Protein AF-A0A0A9XUK3-F1 (afdb_monomer)

Foldseek 3Di:
DFFFLVCCCVPPVPLNVVLLVLCLVVVVVQLLQVLCPPPPDPDHPVVLVVVVVVDVDGSSVSVSVVCVVVRHTLVNVLVSCVVSVSVVSNCSSADHQAAAEEEAEFEFQAPADPDGDQARQVLSVLLVVLLVVLVYDYDYHYQAWLVRVVVVLVLLLVLCLVRLAHAYEYEYAGAWEAEDHWIKHAHSDAHDLPDLVCLVVNLSRIDIPLLSVLSNQVSQHLHYEYEYQYFHAYRPHPDDDPDDSDDPDDGNLNHKYKYKYFADHNAGFDADPPDNHGLLSVQLSVQLNDFDFPVVSSVVSQVVSCPDPCVVRGRMDMDIDHDHTDTSNRHRPDDSVVVVVVVPDD

Nearest PDB structures (foldseek):
  4i1p-assembly2_C  TM=8.742E-01  e=1.952E-19  Homo sapiens
  3v4o-assembly1_A-2  TM=9.039E-01  e=1.381E-18  Homo sapiens
  3uoa-assembly1_C  TM=8.797E-01  e=1.227E-18  Homo sapiens
  6yn9-assembly1_A  TM=8.345E-01  e=8.849E-16  Homo sapiens
  6yn8-assembly1_A  TM=8.286E-01  e=4.939E-15  Homo sapiens

Mean predicted aligned error: 10.8 Å

Structure (mmCIF, N/CA/C/O backbone):
data_AF-A0A0A9XUK3-F1
#
_entry.id   AF-A0A0A9XUK3-F1
#
loop_
_atom_site.group_PDB
_atom_site.id
_atom_site.type_symbol
_atom_site.label_atom_id
_atom_site.label_alt_id
_atom_site.label_comp_id
_atom_site.label_asym_id
_atom_site.label_entity_id
_atom_site.label_seq_id
_atom_site.pdbx_PDB_ins_code
_atom_site.Cartn_x
_atom_site.Cartn_y
_atom_site.Cartn_z
_atom_site.occupancy
_atom_site.B_iso_or_equiv
_atom_site.auth_seq_id
_atom_site.auth_comp_id
_atom_site.auth_asym_id
_atom_site.auth_atom_id
_atom_site.pdbx_PDB_model_num
ATOM 1 N N . MET A 1 1 ? -4.776 -2.858 17.063 1.00 54.22 1 MET A N 1
ATOM 2 C CA . MET A 1 1 ? -5.426 -3.597 18.163 1.00 54.22 1 MET A CA 1
ATOM 3 C C . MET A 1 1 ? -4.486 -3.743 19.345 1.00 54.22 1 MET A C 1
ATOM 5 O O . MET A 1 1 ? -3.439 -4.364 19.208 1.00 54.22 1 MET A O 1
ATOM 9 N N . HIS A 1 2 ? -4.861 -3.138 20.469 1.00 58.81 2 HIS A N 1
ATOM 10 C CA . HIS A 1 2 ? -4.256 -3.384 21.778 1.00 58.81 2 HIS A CA 1
ATOM 11 C C . HIS A 1 2 ? -4.544 -4.833 22.201 1.00 58.81 2 HIS A C 1
ATOM 13 O O . HIS A 1 2 ? -5.676 -5.292 22.033 1.00 58.81 2 HIS A O 1
ATOM 19 N N . GLU A 1 3 ? -3.543 -5.564 22.697 1.00 70.75 3 GLU A N 1
ATOM 20 C CA . GLU A 1 3 ? -3.732 -6.956 23.130 1.00 70.75 3 GLU A CA 1
ATOM 21 C C . GLU A 1 3 ? -4.517 -7.001 24.448 1.00 70.75 3 GLU A C 1
ATOM 23 O O . GLU A 1 3 ? -5.509 -7.729 24.554 1.00 70.75 3 GLU A O 1
ATOM 28 N N . THR A 1 4 ? -4.164 -6.147 25.413 1.00 88.25 4 THR A N 1
ATOM 29 C CA . THR A 1 4 ? -4.826 -6.066 26.724 1.00 88.25 4 THR A CA 1
ATOM 30 C C . THR A 1 4 ? -5.646 -4.787 26.908 1.00 88.25 4 THR A C 1
ATOM 32 O O . THR A 1 4 ? -5.436 -3.783 26.224 1.00 88.25 4 THR A O 1
ATOM 35 N N . LEU A 1 5 ? -6.595 -4.794 27.854 1.00 90.62 5 LEU A N 1
ATOM 36 C CA . LEU A 1 5 ? -7.292 -3.563 28.260 1.00 90.62 5 LEU A CA 1
ATOM 37 C C . LEU A 1 5 ? -6.351 -2.550 28.926 1.00 90.62 5 LEU A C 1
ATOM 39 O O . LEU A 1 5 ? -6.626 -1.353 28.889 1.00 90.62 5 LEU A O 1
ATOM 43 N N . LYS A 1 6 ? -5.235 -3.017 29.500 1.00 91.81 6 LYS A N 1
ATOM 44 C CA . LYS A 1 6 ? -4.195 -2.152 30.058 1.00 91.81 6 LYS A CA 1
ATOM 45 C C . LYS A 1 6 ? -3.478 -1.376 28.954 1.00 91.81 6 LYS A C 1
ATOM 47 O O . LYS A 1 6 ? -3.367 -0.158 29.044 1.00 91.81 6 LYS A O 1
ATOM 52 N N . ASP A 1 7 ? -3.097 -2.059 27.875 1.00 85.81 7 ASP A N 1
ATOM 53 C CA . ASP A 1 7 ? -2.478 -1.413 26.713 1.00 85.81 7 ASP A CA 1
ATOM 54 C C . ASP A 1 7 ? -3.419 -0.386 26.079 1.00 85.81 7 ASP A C 1
ATOM 56 O O . ASP A 1 7 ? -2.965 0.642 25.585 1.00 85.81 7 ASP A O 1
ATOM 60 N N . LEU A 1 8 ? -4.729 -0.660 26.074 1.00 87.00 8 LEU A N 1
ATOM 61 C CA . LEU A 1 8 ? -5.743 0.279 25.595 1.00 87.00 8 LEU A CA 1
ATOM 62 C C . LEU A 1 8 ? -5.851 1.506 26.511 1.00 87.00 8 LEU A C 1
ATOM 64 O O . LEU A 1 8 ? -5.882 2.629 26.015 1.00 87.00 8 LEU A O 1
ATOM 68 N N . GLN A 1 9 ? -5.880 1.299 27.832 1.00 94.06 9 GLN A N 1
ATOM 69 C CA . GLN A 1 9 ? -5.926 2.378 28.822 1.00 94.06 9 GLN A CA 1
ATOM 70 C C . GLN A 1 9 ? -4.715 3.312 28.706 1.00 94.06 9 GLN A C 1
ATOM 72 O O . GLN A 1 9 ? -4.871 4.524 28.820 1.00 94.06 9 GLN A O 1
ATOM 77 N N . GLU A 1 10 ? -3.521 2.757 28.495 1.00 88.38 10 GLU A N 1
ATOM 78 C CA . GLU A 1 10 ? -2.272 3.519 28.422 1.00 88.38 10 GLU A CA 1
ATOM 79 C C . GLU A 1 10 ? -2.011 4.090 27.015 1.00 88.38 10 GLU A C 1
ATOM 81 O O . GLU A 1 10 ? -1.463 5.185 26.886 1.00 88.38 10 GLU A O 1
ATOM 86 N N . GLY A 1 11 ? -2.413 3.375 25.957 1.00 75.00 11 GLY A N 1
ATOM 87 C CA . GLY A 1 11 ? -2.074 3.693 24.567 1.00 75.00 11 GLY A CA 1
ATOM 88 C C . GLY A 1 11 ? -3.138 4.453 23.765 1.00 75.00 11 GLY A C 1
ATOM 89 O O . GLY A 1 11 ? -2.776 5.177 22.840 1.00 75.00 11 GLY A O 1
ATOM 90 N N . ASP A 1 12 ? -4.425 4.341 24.110 1.00 80.31 12 ASP A N 1
ATOM 91 C CA . ASP A 1 12 ? -5.519 5.109 23.494 1.00 80.31 12 ASP A CA 1
ATOM 92 C C . ASP A 1 12 ? -6.537 5.544 24.562 1.00 80.31 12 ASP A C 1
ATOM 94 O O . ASP A 1 12 ? -7.683 5.087 24.631 1.00 80.31 12 ASP A O 1
ATOM 98 N N . VAL A 1 13 ? -6.087 6.461 25.426 1.00 86.50 13 VAL A N 1
ATOM 99 C CA . VAL A 1 13 ? -6.853 6.994 26.568 1.00 86.50 13 VAL A CA 1
ATOM 100 C C . VAL A 1 13 ? -8.225 7.518 26.138 1.00 86.50 13 VAL A C 1
ATOM 102 O O . VAL A 1 13 ? -9.207 7.354 26.858 1.00 86.50 13 VAL A O 1
ATOM 105 N N . ARG A 1 14 ? -8.316 8.142 24.957 1.00 84.12 14 ARG A N 1
ATOM 106 C CA . ARG A 1 14 ? -9.580 8.675 24.441 1.00 84.12 14 ARG A CA 1
ATOM 107 C C . ARG A 1 14 ? -10.571 7.545 24.177 1.00 84.12 14 ARG A C 1
ATOM 109 O O . ARG A 1 14 ? -11.683 7.601 24.692 1.00 84.12 14 ARG A O 1
ATOM 116 N N . LYS A 1 15 ? -10.162 6.523 23.423 1.00 85.56 15 LYS A N 1
ATOM 117 C CA . LYS A 1 15 ? -10.992 5.348 23.127 1.00 85.56 15 LYS A CA 1
ATOM 118 C C . LYS A 1 15 ? -11.395 4.618 24.407 1.00 85.56 15 LYS A C 1
ATOM 120 O O . LYS A 1 15 ? -12.553 4.243 24.564 1.00 85.56 15 LYS A O 1
ATOM 125 N N . TYR A 1 16 ? -10.473 4.491 25.363 1.00 93.75 16 TYR A N 1
ATOM 126 C CA . TYR A 1 16 ? -10.759 3.932 26.686 1.00 93.75 16 TYR A CA 1
ATOM 127 C C . TYR A 1 16 ? -11.858 4.713 27.434 1.00 93.75 16 TYR A C 1
ATOM 129 O O . TYR A 1 16 ? -12.781 4.108 27.979 1.00 93.75 16 TYR A O 1
ATOM 137 N N . LEU A 1 17 ? -11.808 6.050 27.420 1.00 94.56 17 LEU A N 1
ATOM 138 C CA . LEU A 1 17 ? -12.841 6.902 28.024 1.00 94.56 17 LEU A CA 1
ATOM 139 C C . LEU A 1 17 ? -14.184 6.828 27.280 1.00 94.56 17 LEU A C 1
ATOM 141 O O . LEU A 1 17 ? -15.226 6.799 27.931 1.00 94.56 17 LEU A O 1
ATOM 145 N N . GLU A 1 18 ? -14.176 6.744 25.947 1.00 93.69 18 GLU A N 1
ATOM 146 C CA . GLU A 1 18 ? -15.390 6.550 25.138 1.00 93.69 18 GLU A CA 1
ATOM 147 C C . GLU A 1 18 ? -16.073 5.209 25.473 1.00 93.69 18 GLU A C 1
ATOM 149 O O . GLU A 1 18 ? -17.296 5.149 25.597 1.00 93.69 18 GLU A O 1
ATOM 154 N N . ILE A 1 19 ? -15.299 4.142 25.710 1.00 95.31 19 ILE A N 1
ATOM 155 C CA . ILE A 1 19 ? -15.829 2.842 26.160 1.00 95.31 19 ILE A CA 1
ATOM 156 C C . ILE A 1 19 ? -16.449 2.951 27.556 1.00 95.31 19 ILE A C 1
ATOM 158 O O . ILE A 1 19 ? -17.534 2.412 27.773 1.00 95.31 19 ILE A O 1
ATOM 162 N N . ILE A 1 20 ? -15.795 3.649 28.495 1.00 97.38 20 ILE A N 1
ATOM 163 C CA . ILE A 1 20 ? -16.351 3.899 29.837 1.00 97.38 20 ILE A CA 1
ATOM 164 C C . ILE A 1 20 ? -17.695 4.614 29.719 1.00 97.38 20 ILE A C 1
ATOM 166 O O . ILE A 1 20 ? -18.685 4.137 30.266 1.00 97.38 20 ILE A O 1
ATOM 170 N N . GLN A 1 21 ? -17.742 5.708 28.958 1.00 96.62 21 GLN A N 1
ATOM 171 C CA . GLN A 1 21 ? -18.965 6.476 28.756 1.00 96.62 21 GLN A CA 1
ATOM 172 C C . GLN A 1 21 ? -20.075 5.608 28.149 1.00 96.62 21 GLN A C 1
ATOM 174 O O . GLN A 1 21 ? -21.183 5.572 28.679 1.00 96.62 21 GLN A O 1
ATOM 179 N N . SER A 1 22 ? -19.762 4.850 27.096 1.00 96.25 22 SER A N 1
ATOM 180 C CA . SER A 1 22 ? -20.713 3.953 26.433 1.00 96.25 22 SER A CA 1
ATOM 181 C C . SER A 1 22 ? -21.265 2.868 27.363 1.00 96.25 22 SER A C 1
ATOM 183 O O . SER A 1 22 ? -22.415 2.468 27.200 1.00 96.25 22 SER A O 1
ATOM 185 N N . LEU A 1 23 ? -20.476 2.386 28.328 1.00 97.38 23 LEU A N 1
ATOM 186 C CA . LEU A 1 23 ? -20.898 1.385 29.314 1.00 97.38 23 LEU A CA 1
ATOM 187 C C . LEU A 1 23 ? -21.688 1.977 30.489 1.00 97.38 23 LEU A C 1
ATOM 189 O O . LEU A 1 23 ? -22.540 1.288 31.054 1.00 97.38 23 LEU A O 1
ATOM 193 N N . ASP A 1 24 ? -21.400 3.217 30.883 1.00 97.06 24 ASP A N 1
ATOM 194 C CA . ASP A 1 24 ? -22.174 3.932 31.903 1.00 97.06 24 ASP A CA 1
ATOM 195 C C . ASP A 1 24 ? -23.545 4.375 31.366 1.00 97.06 24 ASP A C 1
ATOM 197 O O . ASP A 1 24 ? -24.525 4.415 32.112 1.00 97.06 24 ASP A O 1
ATOM 201 N N . GLU A 1 25 ? -23.647 4.657 30.065 1.00 95.38 25 GLU A N 1
ATOM 202 C CA . GLU A 1 25 ? -24.920 4.943 29.407 1.00 95.38 25 GLU A CA 1
ATOM 203 C C . GLU A 1 25 ? -25.919 3.794 29.594 1.00 95.38 25 GLU A C 1
ATOM 205 O O . GLU A 1 25 ? -25.658 2.640 29.249 1.00 95.38 25 GLU A O 1
ATOM 210 N N . ASN A 1 26 ? -27.095 4.132 30.133 1.00 92.44 26 ASN A N 1
ATOM 211 C CA . ASN A 1 26 ? -28.177 3.191 30.436 1.00 92.44 26 ASN A CA 1
ATOM 212 C C . ASN A 1 26 ? -27.738 1.989 31.295 1.00 92.44 26 ASN A C 1
ATOM 214 O O . ASN A 1 26 ? -28.307 0.906 31.164 1.00 92.44 26 ASN A O 1
ATOM 218 N N . ASP A 1 27 ? -26.722 2.164 32.150 1.00 94.94 27 ASP A N 1
ATOM 219 C CA . ASP A 1 27 ? -26.197 1.123 33.039 1.00 94.94 27 ASP A CA 1
ATOM 220 C C . ASP A 1 27 ? -25.797 -0.185 32.315 1.00 94.94 27 ASP A C 1
ATOM 222 O O . ASP A 1 27 ? -25.863 -1.275 32.891 1.00 94.94 27 ASP A O 1
ATOM 226 N N . ARG A 1 28 ? -25.339 -0.111 31.054 1.00 96.38 28 ARG A N 1
ATOM 227 C CA . ARG A 1 28 ? -24.902 -1.289 30.270 1.00 96.38 28 ARG A CA 1
ATOM 228 C C . ARG A 1 28 ? -23.807 -2.100 30.971 1.00 96.38 28 ARG A C 1
ATOM 230 O O . ARG A 1 28 ? -23.719 -3.312 30.775 1.00 96.38 28 ARG A O 1
ATOM 237 N N . TRP A 1 29 ? -23.006 -1.481 31.838 1.00 96.38 29 TRP A N 1
ATOM 238 C CA . TRP A 1 29 ? -22.048 -2.171 32.708 1.00 96.38 29 TRP A CA 1
ATOM 239 C C . TRP A 1 29 ? -22.701 -3.257 33.594 1.00 96.38 29 TRP A C 1
ATOM 241 O O . TRP A 1 29 ? -22.067 -4.276 33.866 1.00 96.38 29 TRP A O 1
ATOM 251 N N . ILE A 1 30 ? -23.970 -3.103 34.005 1.00 96.44 30 ILE A N 1
ATOM 252 C CA . ILE A 1 30 ? -24.730 -4.135 34.737 1.00 96.44 30 ILE A CA 1
ATOM 253 C C . ILE A 1 30 ? -24.998 -5.338 33.828 1.00 96.44 30 ILE A C 1
ATOM 255 O O . ILE A 1 30 ? -24.841 -6.482 34.260 1.00 96.44 30 ILE A O 1
ATOM 259 N N . THR A 1 31 ? -25.349 -5.091 32.564 1.00 95.62 31 THR A N 1
ATOM 260 C CA . THR A 1 31 ? -25.520 -6.135 31.542 1.00 95.62 31 THR A CA 1
ATOM 261 C C . THR A 1 31 ? -24.212 -6.887 31.309 1.00 95.62 31 THR A C 1
ATOM 263 O O . THR A 1 31 ? -24.210 -8.109 31.245 1.00 95.62 31 THR A O 1
ATOM 266 N N . VAL A 1 32 ? -23.070 -6.194 31.285 1.00 95.56 32 VAL A N 1
ATOM 267 C CA . VAL A 1 32 ? -21.755 -6.855 31.205 1.00 95.56 32 VAL A CA 1
ATOM 268 C C . VAL A 1 32 ? -21.505 -7.775 32.405 1.00 95.56 32 VAL A C 1
ATOM 270 O O . VAL A 1 32 ? -20.988 -8.878 32.242 1.00 95.56 32 VAL A O 1
ATOM 273 N N . ILE A 1 33 ? -21.903 -7.367 33.614 1.00 94.38 33 ILE A N 1
ATOM 274 C CA . ILE A 1 33 ? -21.781 -8.207 34.816 1.00 94.38 33 ILE A CA 1
ATOM 275 C C . ILE A 1 33 ? -22.705 -9.428 34.757 1.00 94.38 33 ILE A C 1
ATOM 277 O O . ILE A 1 33 ? -22.325 -10.488 35.259 1.00 94.38 33 ILE A O 1
ATOM 281 N N . SER A 1 34 ? -23.895 -9.315 34.154 1.00 91.62 34 SER A N 1
ATOM 282 C CA . SER A 1 34 ? -24.850 -10.430 34.093 1.00 91.62 34 SER A CA 1
ATOM 283 C C . SER A 1 34 ? -24.287 -11.639 33.338 1.00 91.62 34 SER A C 1
ATOM 285 O O . SER A 1 34 ? -24.566 -12.774 33.721 1.00 91.62 34 SER A O 1
ATOM 287 N N . TRP A 1 35 ? -23.394 -11.412 32.368 1.00 92.50 35 TRP A N 1
ATOM 288 C CA . TRP A 1 35 ? -22.674 -12.470 31.654 1.00 92.50 35 TRP A CA 1
ATOM 289 C C . TRP A 1 35 ? -21.886 -13.402 32.590 1.00 92.50 35 TRP A C 1
ATOM 291 O O . TRP A 1 35 ? -21.790 -14.603 32.347 1.00 92.50 35 TRP A O 1
ATOM 301 N N . PHE A 1 36 ? -21.379 -12.882 33.712 1.00 88.69 36 PHE A N 1
ATOM 302 C CA . PHE A 1 36 ? -20.592 -13.663 34.667 1.00 88.69 36 PHE A CA 1
ATOM 303 C C . PHE A 1 36 ? -21.433 -14.474 35.658 1.00 88.69 36 PHE A C 1
ATOM 305 O O . PHE A 1 36 ? -20.864 -15.302 36.368 1.00 88.69 36 PHE A O 1
ATOM 312 N N . GLN A 1 37 ? -22.760 -14.298 35.705 1.00 83.00 37 GLN A N 1
ATOM 313 C CA . GLN A 1 37 ? -23.630 -14.971 36.685 1.00 83.00 37 GLN A CA 1
ATOM 314 C C . GLN A 1 37 ? -23.569 -16.503 36.603 1.00 83.00 37 GLN A C 1
ATOM 316 O O . GLN A 1 37 ? -23.762 -17.175 37.612 1.00 83.00 37 GLN A O 1
ATOM 321 N N . ASN A 1 38 ? -23.249 -17.042 35.424 1.00 80.06 38 ASN A N 1
ATOM 322 C CA . ASN A 1 38 ? -23.111 -18.480 35.180 1.00 80.06 38 ASN A CA 1
ATOM 323 C C . ASN A 1 38 ? -21.645 -18.936 35.071 1.00 80.06 38 ASN A C 1
ATOM 325 O O . ASN A 1 38 ? -21.365 -20.033 34.592 1.00 80.06 38 ASN A O 1
ATOM 329 N N . THR A 1 39 ? -20.696 -18.095 35.488 1.00 81.12 39 THR A N 1
ATOM 330 C CA . THR A 1 39 ? -19.257 -18.386 35.447 1.00 81.12 39 THR A CA 1
ATOM 331 C C . THR A 1 39 ? -18.699 -18.565 36.859 1.00 81.12 39 THR A C 1
ATOM 333 O O . THR A 1 39 ? -19.301 -18.144 37.843 1.00 81.12 39 THR A O 1
ATOM 336 N N . SER A 1 40 ? -17.504 -19.144 36.982 1.00 82.06 40 SER A N 1
ATOM 337 C CA . SER A 1 40 ? -16.778 -19.213 38.260 1.00 82.06 40 SER A CA 1
ATOM 338 C C . SER A 1 40 ? -16.165 -17.870 38.696 1.00 82.06 40 SER A C 1
ATOM 340 O O . SER A 1 40 ? -15.579 -17.778 39.777 1.00 82.06 40 SER A O 1
ATOM 342 N N . VAL A 1 41 ? -16.277 -16.817 37.877 1.00 80.31 41 VAL A N 1
ATOM 343 C CA . VAL A 1 41 ? -15.655 -15.513 38.128 1.00 80.31 41 VAL A CA 1
ATOM 344 C C . VAL A 1 41 ? -16.493 -14.696 39.109 1.00 80.31 41 VAL A C 1
ATOM 346 O O . VAL A 1 41 ? -17.646 -14.362 38.860 1.00 80.31 41 VAL A O 1
ATOM 349 N N . THR A 1 42 ? -15.881 -14.286 40.220 1.00 81.25 42 THR A N 1
ATOM 350 C CA . THR A 1 42 ? -16.541 -13.496 41.272 1.00 81.25 42 THR A CA 1
ATOM 351 C C . THR A 1 42 ? -16.505 -11.992 40.959 1.00 81.25 42 THR A C 1
ATOM 353 O O . THR A 1 42 ? -15.720 -11.223 41.531 1.00 81.25 42 THR A O 1
ATOM 356 N N . ILE A 1 43 ? -17.360 -11.562 40.030 1.00 86.00 43 ILE A N 1
ATOM 357 C CA . ILE A 1 43 ? -17.693 -10.155 39.755 1.00 86.00 43 ILE A CA 1
ATOM 358 C C . ILE A 1 43 ? -19.203 -9.974 39.951 1.00 86.00 43 ILE A C 1
ATOM 360 O O . ILE A 1 43 ? -19.993 -10.770 39.460 1.00 86.00 43 ILE A O 1
ATOM 364 N N . SER A 1 44 ? -19.609 -8.943 40.696 1.00 90.19 44 SER A N 1
ATOM 365 C CA . SER A 1 44 ? -21.019 -8.655 40.981 1.00 90.19 44 SER A CA 1
ATOM 366 C C . SER A 1 44 ? -21.288 -7.153 41.022 1.00 90.19 44 SER A C 1
ATOM 368 O O . SER A 1 44 ? -20.380 -6.353 41.263 1.00 90.19 44 SER A O 1
ATOM 370 N N . VAL A 1 45 ? -22.553 -6.774 40.833 1.00 92.06 45 VAL A N 1
ATOM 371 C CA . VAL A 1 45 ? -23.013 -5.377 40.906 1.00 92.06 45 VAL A CA 1
ATOM 372 C C . VAL A 1 45 ? -22.658 -4.759 42.261 1.00 92.06 45 VAL A C 1
ATOM 374 O O . VAL A 1 45 ? -22.116 -3.655 42.312 1.00 92.06 45 VAL A O 1
ATOM 377 N N . ASP A 1 46 ? -22.879 -5.490 43.356 1.00 90.88 46 ASP A N 1
ATOM 378 C CA . ASP A 1 46 ? -22.559 -5.020 44.708 1.00 90.88 46 ASP A CA 1
ATOM 379 C C . ASP A 1 46 ? -21.061 -4.805 44.908 1.00 90.88 46 ASP A C 1
ATOM 381 O O . ASP A 1 46 ? -20.652 -3.827 45.532 1.00 90.88 46 ASP A O 1
ATOM 385 N N . ARG A 1 47 ? -20.219 -5.678 44.342 1.00 90.25 47 ARG A N 1
ATOM 386 C CA . ARG A 1 47 ? -18.761 -5.523 44.398 1.00 90.25 47 ARG A CA 1
ATOM 387 C C . ARG A 1 47 ? -18.314 -4.244 43.692 1.00 90.25 47 ARG A C 1
ATOM 389 O O . ARG A 1 47 ? -17.508 -3.507 44.259 1.00 90.25 47 ARG A O 1
ATOM 396 N N . ILE A 1 48 ? -18.848 -3.967 42.501 1.00 93.06 48 ILE A N 1
ATOM 397 C CA . ILE A 1 48 ? -18.538 -2.737 41.758 1.00 93.06 48 ILE A CA 1
ATOM 398 C C . ILE A 1 48 ? -19.022 -1.508 42.528 1.00 93.06 48 ILE A C 1
ATOM 400 O O . ILE A 1 48 ? -18.227 -0.607 42.780 1.00 93.06 48 ILE A O 1
ATOM 404 N N . ARG A 1 49 ? -20.272 -1.500 43.009 1.00 93.00 49 ARG A N 1
ATOM 405 C CA . ARG A 1 49 ? -20.824 -0.387 43.805 1.00 93.00 49 ARG A CA 1
ATOM 406 C C . ARG A 1 49 ? -20.054 -0.146 45.106 1.00 93.00 49 ARG A C 1
ATOM 408 O O . ARG A 1 49 ? -19.824 1.001 45.480 1.00 93.00 49 ARG A O 1
ATOM 415 N N . ASN A 1 50 ? -19.616 -1.201 45.792 1.00 90.69 50 ASN A N 1
ATOM 416 C CA . ASN A 1 50 ? -18.818 -1.072 47.012 1.00 90.69 50 ASN A CA 1
ATOM 417 C C . ASN A 1 50 ? -17.444 -0.455 46.731 1.00 90.69 50 ASN A C 1
ATOM 419 O O . ASN A 1 50 ? -17.029 0.446 47.456 1.00 90.69 50 ASN A O 1
ATOM 423 N N . LYS A 1 51 ? -16.765 -0.880 45.658 1.00 89.50 51 LYS A N 1
ATOM 424 C CA . LYS A 1 51 ? -15.501 -0.263 45.227 1.00 89.50 51 LYS A CA 1
ATOM 425 C C . LYS A 1 51 ? -15.686 1.174 44.751 1.00 89.50 51 LYS A C 1
ATOM 427 O O . LYS A 1 51 ? -14.841 2.024 45.033 1.00 89.50 51 LYS A O 1
ATOM 432 N N . GLN A 1 52 ? -16.815 1.456 44.107 1.00 90.62 52 GLN A N 1
ATOM 433 C CA . GLN A 1 52 ? -17.172 2.799 43.687 1.00 90.62 52 GLN A CA 1
ATOM 434 C C . GLN A 1 52 ? -17.248 3.752 44.881 1.00 90.62 52 GLN A C 1
ATOM 436 O O . GLN A 1 52 ? -16.676 4.824 44.804 1.00 90.62 52 GLN A O 1
ATOM 441 N N . ARG A 1 53 ? -17.843 3.356 46.015 1.00 87.69 53 ARG A N 1
ATOM 442 C CA . ARG A 1 53 ? -17.930 4.208 47.224 1.00 87.69 53 ARG A CA 1
ATOM 443 C C . ARG A 1 53 ? -16.574 4.676 47.761 1.00 87.69 53 ARG A C 1
ATOM 445 O O . ARG A 1 53 ? -16.505 5.720 48.398 1.00 87.69 53 ARG A O 1
ATOM 452 N N . SER A 1 54 ? -15.513 3.910 47.514 1.00 80.62 54 SER A N 1
ATOM 453 C CA . SER A 1 54 ? -14.137 4.254 47.891 1.00 80.62 54 SER A CA 1
ATOM 454 C C . SER A 1 54 ? -13.360 5.022 46.808 1.00 80.62 54 SER A C 1
ATOM 456 O O . SER A 1 54 ? -12.180 5.300 46.997 1.00 80.62 54 SER A O 1
ATOM 458 N N . SER A 1 55 ? -13.989 5.363 45.676 1.00 82.06 55 SER A N 1
ATOM 459 C CA . SER A 1 55 ? -13.361 6.038 44.532 1.00 82.06 55 SER A CA 1
ATOM 460 C C . SER A 1 55 ? -14.254 7.152 43.962 1.00 82.06 55 SER A C 1
ATOM 462 O O . SER A 1 55 ? -15.468 7.104 44.084 1.00 82.06 55 SER A O 1
ATOM 464 N N . LEU A 1 56 ? -13.686 8.140 43.268 1.00 86.31 56 LEU A N 1
ATOM 465 C CA . LEU A 1 56 ? -14.470 9.130 42.502 1.00 86.31 56 LEU A CA 1
ATOM 466 C C . LEU A 1 56 ? -14.807 8.645 41.074 1.00 86.31 56 LEU A C 1
ATOM 468 O O . LEU A 1 56 ? -15.089 9.455 40.196 1.00 86.31 56 LEU A O 1
ATOM 472 N N . LYS A 1 57 ? -14.721 7.335 40.814 1.00 92.75 57 LYS A N 1
ATOM 473 C CA . LYS A 1 57 ? -14.856 6.743 39.475 1.00 92.75 57 LYS A CA 1
ATOM 474 C C . LYS A 1 57 ? -16.299 6.324 39.188 1.00 92.75 57 LYS A C 1
ATOM 476 O O . LYS A 1 57 ? -17.087 6.074 40.102 1.00 92.75 57 LYS A O 1
ATOM 481 N N . SER A 1 58 ? -16.646 6.228 37.908 1.00 95.44 58 SER A N 1
ATOM 482 C CA . SER A 1 58 ? -17.932 5.675 37.478 1.00 95.44 58 SER A CA 1
ATOM 483 C C . SER A 1 58 ? -17.972 4.144 37.626 1.00 95.44 58 SER A C 1
ATOM 485 O O . SER A 1 58 ? -16.912 3.511 37.729 1.00 95.44 58 SER A O 1
ATOM 487 N N . PRO A 1 59 ? -19.161 3.513 37.642 1.00 96.25 59 PRO A N 1
ATOM 488 C CA . PRO A 1 59 ? -19.270 2.059 37.716 1.00 96.25 59 PRO A CA 1
ATOM 489 C C . PRO A 1 59 ? -18.536 1.339 36.578 1.00 96.25 59 PRO A C 1
ATOM 491 O O . PRO A 1 59 ? -17.814 0.376 36.847 1.00 96.25 59 PRO A O 1
ATOM 494 N N . ALA A 1 60 ? -18.646 1.819 35.332 1.00 96.75 60 ALA A N 1
ATOM 495 C CA . ALA A 1 60 ? -17.930 1.232 34.202 1.00 96.75 60 ALA A CA 1
ATOM 496 C C . ALA A 1 60 ? -16.409 1.385 34.331 1.00 96.75 60 ALA A C 1
ATOM 498 O O . ALA A 1 60 ? -15.671 0.447 34.032 1.00 96.75 60 ALA A O 1
ATOM 499 N N . SER A 1 61 ? -15.925 2.523 34.842 1.00 96.50 61 SER A N 1
ATOM 500 C CA . SER A 1 61 ? -14.495 2.720 35.105 1.00 96.50 61 SER A CA 1
ATOM 501 C C . SER A 1 61 ? -13.959 1.707 36.125 1.00 96.50 61 SER A C 1
ATOM 503 O O . SER A 1 61 ? -12.918 1.094 35.891 1.00 96.50 61 SER A O 1
ATOM 505 N N . VAL A 1 62 ? -14.693 1.464 37.216 1.00 96.44 62 VAL A N 1
ATOM 506 C CA . VAL A 1 62 ? -14.330 0.448 38.220 1.00 96.44 62 VAL A CA 1
ATOM 507 C C . VAL A 1 62 ? -14.400 -0.969 37.633 1.00 96.44 62 VAL A C 1
ATOM 509 O O . VAL A 1 62 ? -13.552 -1.807 37.943 1.00 96.44 62 VAL A O 1
ATOM 512 N N . LEU A 1 63 ? -15.384 -1.250 36.773 1.00 95.88 63 LEU A N 1
ATOM 513 C CA . LEU A 1 63 ? -15.516 -2.536 36.083 1.00 95.88 63 LEU A CA 1
ATOM 514 C C . LEU A 1 63 ? -14.323 -2.819 35.158 1.00 95.88 63 LEU A C 1
ATOM 516 O O . LEU A 1 63 ? -13.751 -3.907 35.225 1.00 95.88 63 LEU A O 1
ATOM 520 N N . LEU A 1 64 ? -13.917 -1.855 34.327 1.00 95.81 64 LEU A N 1
ATOM 521 C CA . LEU A 1 64 ? -12.760 -2.032 33.445 1.00 95.81 64 LEU A CA 1
ATOM 522 C C . LEU A 1 64 ? -11.458 -2.195 34.239 1.00 95.81 64 LEU A C 1
ATOM 524 O O . LEU A 1 64 ? -10.620 -3.006 33.857 1.00 95.81 64 LEU A O 1
ATOM 528 N N . GLU A 1 65 ? -11.309 -1.533 35.388 1.00 94.38 65 GLU A N 1
ATOM 529 C CA . GLU A 1 65 ? -10.169 -1.761 36.289 1.00 94.38 65 GLU A CA 1
ATOM 530 C C . GLU A 1 65 ? -10.155 -3.171 36.887 1.00 94.38 65 GLU A C 1
ATOM 532 O O . GLU A 1 65 ? -9.095 -3.784 37.009 1.00 94.38 65 GLU A O 1
ATOM 537 N N . GLU A 1 66 ? -11.321 -3.734 37.217 1.00 93.12 66 GLU A N 1
ATOM 538 C CA . GLU A 1 66 ? -11.426 -5.142 37.616 1.00 93.12 66 GLU A CA 1
ATOM 539 C C . GLU A 1 66 ? -11.013 -6.093 36.484 1.00 93.12 66 GLU A C 1
ATOM 541 O O . GLU A 1 66 ? -10.396 -7.126 36.764 1.00 93.12 66 GLU A O 1
ATOM 546 N N . PHE A 1 67 ? -11.335 -5.766 35.231 1.00 94.69 67 PHE A N 1
ATOM 547 C CA . PHE A 1 67 ? -10.902 -6.539 34.068 1.00 94.69 67 PHE A CA 1
ATOM 548 C C . PHE A 1 67 ? -9.397 -6.411 33.822 1.00 94.69 67 PHE A C 1
ATOM 550 O O . PHE A 1 67 ? -8.742 -7.425 33.591 1.00 94.69 67 PHE A O 1
ATOM 557 N N . ILE A 1 68 ? -8.829 -5.211 33.960 1.00 94.44 68 ILE A N 1
ATOM 558 C CA . ILE A 1 68 ? -7.382 -4.970 33.861 1.00 94.44 68 ILE A CA 1
ATOM 559 C C . ILE A 1 68 ? -6.625 -5.740 34.949 1.00 94.44 68 ILE A C 1
ATOM 561 O O . ILE A 1 68 ? -5.648 -6.418 34.651 1.00 94.44 68 ILE A O 1
ATOM 565 N N . MET A 1 69 ? -7.105 -5.728 36.198 1.00 91.56 69 MET A N 1
ATOM 566 C CA . MET A 1 69 ? -6.501 -6.511 37.289 1.00 91.56 69 MET A CA 1
ATOM 567 C C . MET A 1 69 ? -6.528 -8.028 37.051 1.00 91.56 69 MET A C 1
ATOM 569 O O . MET A 1 69 ? -5.781 -8.757 37.698 1.00 91.56 69 MET A O 1
ATOM 573 N N . ARG A 1 70 ? -7.403 -8.512 36.163 1.00 90.19 70 ARG A N 1
ATOM 574 C CA . ARG A 1 70 ? -7.524 -9.928 35.779 1.00 90.19 70 ARG A CA 1
ATOM 575 C C . ARG A 1 70 ? -6.856 -10.241 34.442 1.00 90.19 70 ARG A C 1
ATOM 577 O O . ARG A 1 70 ? -7.087 -11.320 33.910 1.00 90.19 70 ARG A O 1
ATOM 584 N N . ASP A 1 71 ? -6.073 -9.305 33.911 1.00 87.88 71 ASP A N 1
ATOM 585 C CA . ASP A 1 71 ? -5.373 -9.444 32.635 1.00 87.88 71 ASP A CA 1
ATOM 586 C C . ASP A 1 71 ? -6.320 -9.757 31.459 1.00 87.88 71 ASP A C 1
ATOM 588 O O . ASP A 1 71 ? -6.046 -10.554 30.563 1.00 87.88 71 ASP A O 1
ATOM 592 N N . CYS A 1 72 ? -7.510 -9.149 31.487 1.00 89.94 72 CYS A N 1
ATOM 593 C CA . CYS A 1 72 ? -8.506 -9.335 30.443 1.00 89.94 72 CYS A CA 1
ATOM 594 C C . CYS A 1 72 ? -8.031 -8.686 29.133 1.00 89.94 72 CYS A C 1
ATOM 596 O O . CYS A 1 72 ? -7.716 -7.490 29.075 1.00 89.94 72 CYS A O 1
ATOM 598 N N . SER A 1 73 ? -8.011 -9.482 28.063 1.00 89.31 73 SER A N 1
ATOM 599 C CA . SER A 1 73 ? -7.679 -9.000 26.722 1.00 89.31 73 SER A CA 1
ATOM 600 C C . SER A 1 73 ? -8.816 -8.173 26.118 1.00 89.31 73 SER A C 1
ATOM 602 O O . SER A 1 73 ? -9.993 -8.370 26.440 1.00 89.31 73 SER A O 1
ATOM 604 N N . CYS A 1 74 ? -8.491 -7.291 25.167 1.00 86.56 74 CYS A N 1
ATOM 605 C CA . CYS A 1 74 ? -9.526 -6.590 24.398 1.00 86.56 74 CYS A CA 1
ATOM 606 C C . CYS A 1 74 ? -10.446 -7.584 23.661 1.00 86.56 74 CYS A C 1
ATOM 608 O O . CYS A 1 74 ? -11.648 -7.352 23.557 1.00 86.56 74 CYS A O 1
ATOM 610 N N . ALA A 1 75 ? -9.906 -8.724 23.211 1.00 80.75 75 ALA A N 1
ATOM 611 C CA . ALA A 1 75 ? -10.668 -9.778 22.541 1.00 80.75 75 ALA A CA 1
ATOM 612 C C . ALA A 1 75 ? -11.696 -10.461 23.464 1.00 80.75 75 ALA A C 1
ATOM 614 O O . ALA A 1 75 ? -12.808 -10.755 23.026 1.00 80.75 75 ALA A O 1
ATOM 615 N N . HIS A 1 76 ? -11.365 -10.674 24.744 1.00 89.88 76 HIS A N 1
ATOM 616 C CA . HIS A 1 76 ? -12.320 -11.207 25.720 1.00 89.88 76 HIS A CA 1
ATOM 617 C C . HIS A 1 76 ? -13.481 -10.238 25.951 1.00 89.88 76 HIS A C 1
ATOM 619 O O . HIS A 1 76 ? -14.639 -10.652 25.920 1.00 89.88 76 HIS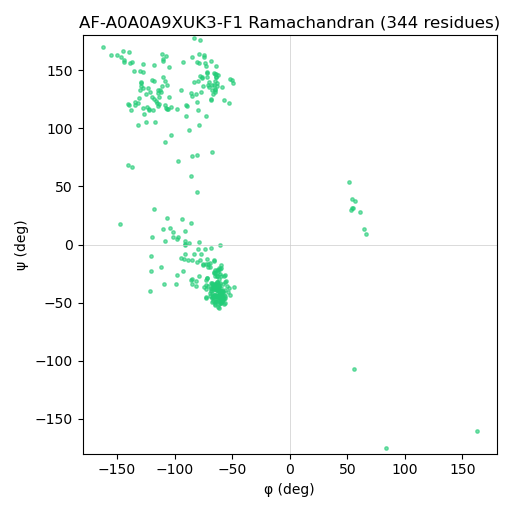 A O 1
ATOM 625 N N . LEU A 1 77 ? -13.198 -8.941 26.118 1.00 92.50 77 LEU A N 1
ATOM 626 C CA . LEU A 1 77 ? -14.261 -7.947 26.273 1.00 92.50 77 LEU A CA 1
ATOM 627 C C . LEU A 1 77 ? -15.133 -7.855 25.013 1.00 92.50 77 LEU A C 1
ATOM 629 O O . LEU A 1 77 ? -16.355 -7.834 25.116 1.00 92.50 77 LEU A O 1
ATOM 633 N N . GLN A 1 78 ? -14.530 -7.885 23.821 1.00 88.88 78 GLN A N 1
ATOM 634 C CA . GLN A 1 78 ? -15.270 -7.940 22.555 1.00 88.88 78 GLN A CA 1
ATOM 635 C C . GLN A 1 78 ? -16.191 -9.166 22.466 1.00 88.88 78 GLN A C 1
ATOM 637 O O . GLN A 1 78 ? -17.309 -9.046 21.968 1.00 88.88 78 GLN A O 1
ATOM 642 N N . TYR A 1 79 ? -15.743 -10.335 22.938 1.00 86.56 79 TYR A N 1
ATOM 643 C CA . TYR A 1 79 ? -16.570 -11.542 22.987 1.00 86.56 79 TYR A CA 1
ATOM 644 C C . TYR A 1 79 ? -17.796 -11.334 23.884 1.00 86.56 79 TYR A C 1
ATOM 646 O O . TYR A 1 79 ? -18.919 -11.540 23.434 1.00 86.56 79 TYR A O 1
ATOM 654 N N . ILE A 1 80 ? -17.594 -10.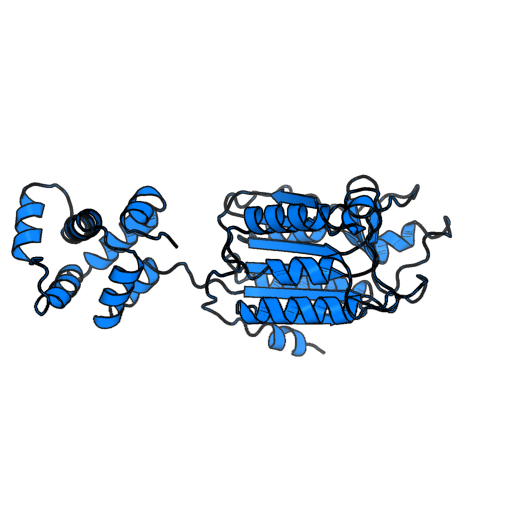849 25.113 1.00 92.50 80 ILE A N 1
ATOM 655 C CA . ILE A 1 80 ? -18.684 -10.605 26.071 1.00 92.50 80 ILE A CA 1
ATOM 656 C C . ILE A 1 80 ? -19.698 -9.606 25.503 1.00 92.50 80 ILE A C 1
ATOM 658 O O . ILE A 1 80 ? -20.899 -9.855 25.536 1.00 92.50 80 ILE A O 1
ATOM 662 N N . LEU A 1 81 ? -19.228 -8.491 24.939 1.00 93.94 81 LEU A N 1
ATOM 663 C CA . LEU A 1 81 ? -20.108 -7.473 24.359 1.00 93.94 81 LEU A CA 1
ATOM 664 C C . LEU A 1 81 ? -20.913 -8.001 23.170 1.00 93.94 81 LEU A C 1
ATOM 666 O O . LEU A 1 81 ? -22.049 -7.578 22.978 1.00 93.94 81 LEU A O 1
ATOM 670 N N . ARG A 1 82 ? -20.348 -8.931 22.392 1.00 90.38 82 ARG A N 1
ATOM 671 C CA . ARG A 1 82 ? -21.051 -9.586 21.284 1.00 90.38 82 ARG A CA 1
ATOM 672 C C . ARG A 1 82 ? -22.153 -10.518 21.782 1.00 90.38 82 ARG A C 1
ATOM 674 O O . ARG A 1 82 ? -23.251 -10.464 21.247 1.00 90.38 82 ARG A O 1
ATOM 681 N N . GLU A 1 83 ? -21.882 -11.320 22.810 1.00 92.31 83 GLU A N 1
ATOM 682 C CA . GLU A 1 83 ? -22.881 -12.220 23.412 1.00 92.31 83 GLU A CA 1
ATOM 683 C C . GLU A 1 83 ? -24.061 -11.458 24.037 1.00 92.31 83 GLU A C 1
ATOM 685 O O . GLU A 1 83 ? -25.168 -11.982 24.127 1.00 92.31 83 GLU A O 1
ATOM 690 N N . LEU A 1 84 ? -23.823 -10.217 24.463 1.00 93.75 84 LEU A N 1
ATOM 691 C CA . LEU A 1 84 ? -24.815 -9.346 25.094 1.00 93.75 84 LEU A CA 1
ATOM 692 C C . LEU A 1 84 ? -25.471 -8.341 24.134 1.00 93.75 84 LEU A C 1
ATOM 694 O O . LEU A 1 84 ? -26.224 -7.485 24.592 1.00 93.75 84 LEU A O 1
ATOM 698 N N . ASP A 1 85 ? -25.162 -8.407 22.836 1.00 91.44 85 ASP A N 1
ATOM 699 C CA . ASP A 1 85 ? -25.652 -7.481 21.801 1.00 91.44 85 ASP A CA 1
ATOM 700 C C . ASP A 1 85 ? -25.364 -5.987 22.091 1.00 91.44 85 ASP A C 1
ATOM 702 O O . ASP A 1 85 ? -26.091 -5.077 21.694 1.00 91.44 85 ASP A O 1
ATOM 706 N N . LEU A 1 86 ? -24.252 -5.697 22.775 1.00 93.12 86 LEU A N 1
ATOM 707 C CA . LEU A 1 86 ? -23.789 -4.336 23.072 1.00 93.12 86 LEU A CA 1
ATOM 708 C C . LEU A 1 86 ? -22.945 -3.783 21.912 1.00 93.12 86 LEU A C 1
ATOM 710 O O . LEU A 1 86 ? -21.765 -3.453 22.063 1.00 93.12 86 LEU A O 1
ATOM 714 N N . LEU A 1 87 ? -23.557 -3.710 20.726 1.00 84.38 87 LEU A N 1
ATOM 715 C CA . LEU A 1 87 ? -22.868 -3.434 19.458 1.00 84.38 87 LEU A CA 1
ATOM 716 C C . LEU A 1 87 ? -22.195 -2.055 19.401 1.00 84.38 87 LEU A C 1
ATOM 718 O O . LEU A 1 87 ? -21.130 -1.920 18.801 1.00 84.38 87 LEU A O 1
ATOM 722 N N . GLU A 1 88 ? -22.775 -1.043 20.048 1.00 86.50 88 GLU A N 1
ATOM 723 C CA . GLU A 1 88 ? -22.212 0.312 20.101 1.00 86.50 88 GLU A CA 1
ATOM 724 C C . GLU A 1 88 ? -20.870 0.336 20.850 1.00 86.50 88 GLU A C 1
ATOM 726 O O . GLU A 1 88 ? -19.859 0.795 20.321 1.00 86.50 88 GLU A O 1
ATOM 731 N N . THR A 1 89 ? -20.813 -0.263 22.042 1.00 91.31 89 THR A N 1
ATOM 732 C CA . THR A 1 89 ? -19.567 -0.404 22.807 1.00 91.31 89 THR A CA 1
ATOM 733 C C . THR A 1 89 ? -18.574 -1.333 22.099 1.00 91.31 89 THR A C 1
ATOM 735 O O . THR A 1 89 ? -17.366 -1.086 22.098 1.00 91.31 89 THR A O 1
ATOM 738 N N . LEU A 1 90 ? -19.063 -2.395 21.447 1.00 88.19 90 LEU A N 1
ATOM 739 C CA . LEU A 1 90 ? -18.234 -3.300 20.647 1.00 88.19 90 LEU A CA 1
ATOM 740 C C . LEU A 1 90 ? -17.558 -2.576 19.469 1.00 88.19 90 LEU A C 1
ATOM 742 O O . LEU A 1 90 ? -16.408 -2.884 19.139 1.00 88.19 90 LEU A O 1
ATOM 746 N N . ALA A 1 91 ? -18.245 -1.612 18.848 1.00 78.62 91 ALA A N 1
ATOM 747 C CA . ALA A 1 91 ? -17.694 -0.774 17.787 1.00 78.62 91 ALA A CA 1
ATOM 748 C C . ALA A 1 91 ? -16.571 0.142 18.304 1.00 78.62 91 ALA A C 1
ATOM 750 O O . ALA A 1 91 ? -15.573 0.319 17.610 1.00 78.62 91 ALA A O 1
ATOM 751 N N . LEU A 1 92 ? -16.676 0.633 19.544 1.00 85.25 92 LEU A N 1
ATOM 752 C CA . LEU A 1 92 ? -15.624 1.419 20.199 1.00 85.25 92 LEU A CA 1
ATOM 753 C C . LEU A 1 92 ? -14.401 0.587 20.596 1.00 85.25 92 LEU A C 1
ATOM 755 O O . LEU A 1 92 ? -13.304 1.117 20.629 1.00 85.25 92 LEU A O 1
ATOM 759 N N . LEU A 1 93 ? -14.540 -0.710 20.885 1.00 80.50 93 LEU A N 1
ATOM 760 C CA . LEU A 1 93 ? -13.401 -1.621 21.138 1.00 80.50 93 LEU A CA 1
ATOM 761 C C . LEU A 1 93 ? -12.791 -2.205 19.868 1.00 80.50 93 LEU A C 1
ATOM 763 O O . LEU A 1 93 ? -11.724 -2.820 19.879 1.00 80.50 93 LEU A O 1
ATOM 767 N N . SER A 1 94 ? -13.502 -2.046 18.770 1.00 67.00 94 SER A N 1
ATOM 768 C CA . SER A 1 94 ? -13.060 -2.391 17.442 1.00 67.00 94 SER A CA 1
ATOM 769 C C . SER A 1 94 ? -12.145 -1.288 16.910 1.00 67.00 94 SER A C 1
ATOM 771 O O . SER A 1 94 ? -12.387 -0.105 17.122 1.00 67.00 94 SER A O 1
ATOM 773 N N . ASP A 1 95 ? -11.067 -1.633 16.204 1.00 57.84 95 ASP A N 1
ATOM 774 C CA . ASP A 1 95 ? -10.440 -0.634 15.328 1.00 57.84 95 ASP A CA 1
ATOM 775 C C . ASP A 1 95 ? -11.466 -0.257 14.245 1.00 57.84 95 ASP A C 1
ATOM 777 O O . ASP A 1 95 ? -12.179 -1.164 13.773 1.00 57.84 95 ASP A O 1
ATOM 781 N N . PRO A 1 96 ? -11.618 1.042 13.913 1.00 52.16 96 PRO A N 1
ATOM 782 C CA . PRO A 1 96 ? -12.546 1.469 12.882 1.00 52.16 96 PRO A CA 1
ATOM 783 C C . PRO A 1 96 ? -12.294 0.673 11.607 1.00 52.16 96 PRO A C 1
ATOM 785 O O . PRO A 1 96 ? -11.179 0.248 11.289 1.00 52.16 96 PRO A O 1
ATOM 788 N N . ALA A 1 97 ? -13.400 0.368 10.955 1.00 54.69 97 ALA A N 1
ATOM 789 C CA . ALA A 1 97 ? -13.480 -0.476 9.793 1.00 54.69 97 ALA A CA 1
ATOM 790 C C . ALA A 1 97 ? -12.804 0.163 8.577 1.00 54.69 97 ALA A C 1
ATOM 792 O O . ALA A 1 9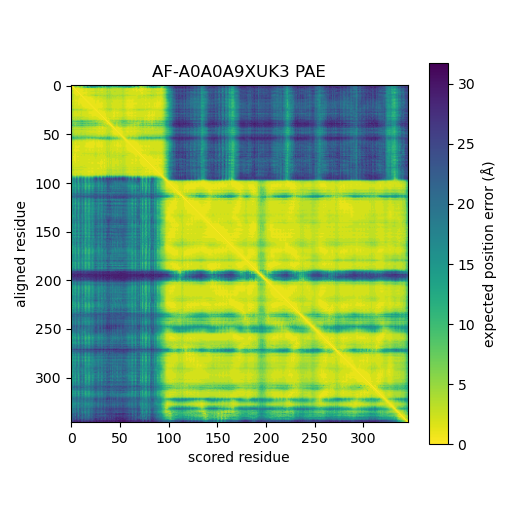7 ? -13.487 0.689 7.715 1.00 54.69 97 ALA A O 1
ATOM 793 N N . SER A 1 98 ? -11.480 0.092 8.485 1.00 72.88 98 SER A N 1
ATOM 794 C CA . SER A 1 98 ? -10.766 0.654 7.341 1.00 72.88 98 SER A CA 1
ATOM 795 C C . SER A 1 98 ? -10.892 -0.255 6.119 1.00 72.88 98 SER A C 1
ATOM 797 O O . SER A 1 98 ? -10.684 -1.475 6.169 1.00 72.88 98 SER A O 1
ATOM 799 N N . ALA A 1 99 ? -11.255 0.350 4.993 1.00 87.12 99 ALA A N 1
ATOM 800 C CA . ALA A 1 99 ? -11.196 -0.307 3.700 1.00 87.12 99 ALA A CA 1
ATOM 801 C C . ALA A 1 99 ? -9.746 -0.643 3.324 1.00 87.12 99 ALA A C 1
ATOM 803 O O . ALA A 1 99 ? -8.801 0.023 3.746 1.00 87.12 99 ALA A O 1
ATOM 804 N N . LYS A 1 100 ? -9.561 -1.673 2.495 1.00 93.06 100 LYS A N 1
ATOM 805 C CA . LYS A 1 100 ? -8.238 -2.101 2.019 1.00 93.06 100 LYS A CA 1
ATOM 806 C C . LYS A 1 100 ? -8.255 -2.159 0.503 1.00 93.06 100 LYS A C 1
ATOM 808 O O . LYS A 1 100 ? -8.955 -2.986 -0.080 1.00 93.06 100 LYS A O 1
ATOM 813 N N . VAL A 1 101 ? -7.507 -1.271 -0.136 1.00 95.06 101 VAL A N 1
ATOM 814 C CA . VAL A 1 101 ? -7.593 -1.010 -1.579 1.00 95.06 101 VAL A CA 1
ATOM 815 C C . VAL A 1 101 ? -6.192 -1.049 -2.172 1.00 95.06 101 VAL A C 1
ATOM 817 O O . VAL A 1 101 ? -5.274 -0.452 -1.615 1.00 95.06 101 VAL A O 1
ATOM 820 N N . ALA A 1 102 ? -6.011 -1.749 -3.293 1.00 97.44 102 ALA A N 1
ATOM 821 C CA . ALA A 1 102 ? -4.711 -1.837 -3.951 1.00 97.44 102 ALA A CA 1
ATOM 822 C C . ALA A 1 102 ? -4.786 -1.624 -5.468 1.00 97.44 102 ALA A C 1
ATOM 824 O O . ALA A 1 102 ? -5.407 -2.419 -6.174 1.00 97.44 102 ALA A O 1
ATOM 825 N N . LEU A 1 103 ? -4.101 -0.604 -5.982 1.00 98.38 103 LEU A N 1
ATOM 826 C CA . LEU A 1 103 ? -3.889 -0.405 -7.417 1.00 98.38 103 LEU A CA 1
ATOM 827 C C . LEU A 1 103 ? -2.506 -0.932 -7.802 1.00 98.38 103 LEU A C 1
ATOM 829 O O . LEU A 1 103 ? -1.501 -0.403 -7.335 1.00 98.38 103 LEU A O 1
ATOM 833 N N . LEU A 1 104 ? -2.454 -1.953 -8.659 1.00 98.62 104 LEU A N 1
ATOM 834 C CA . LEU A 1 104 ? -1.200 -2.515 -9.163 1.00 98.62 104 LEU A CA 1
ATOM 835 C C . LEU A 1 104 ? -1.126 -2.334 -10.684 1.00 98.62 104 LEU A C 1
ATOM 837 O O . LEU A 1 104 ? -2.026 -2.766 -11.407 1.00 98.62 104 LEU A O 1
ATOM 841 N N . ILE A 1 105 ? -0.054 -1.710 -11.164 1.00 98.69 105 ILE A N 1
ATOM 842 C CA . ILE A 1 105 ? 0.196 -1.413 -12.577 1.00 98.69 105 ILE A CA 1
ATOM 843 C C . ILE A 1 105 ? 1.447 -2.173 -13.023 1.00 98.69 105 ILE A C 1
ATOM 845 O O . ILE A 1 105 ? 2.511 -2.012 -12.431 1.00 98.69 105 ILE A O 1
ATOM 849 N N . GLY A 1 106 ? 1.323 -2.997 -14.064 1.00 98.44 106 GLY A N 1
ATOM 850 C CA . GLY A 1 106 ? 2.446 -3.699 -14.687 1.00 98.44 106 GLY A CA 1
ATOM 851 C C . GLY A 1 106 ? 2.606 -3.283 -16.145 1.00 98.44 106 GLY A C 1
ATOM 852 O O . GLY A 1 106 ? 1.728 -3.565 -16.957 1.00 98.44 106 GLY A O 1
ATOM 853 N N . ASN A 1 107 ? 3.717 -2.644 -16.496 1.00 97.81 107 ASN A N 1
ATOM 854 C CA . ASN A 1 107 ? 4.006 -2.238 -17.869 1.00 97.81 107 ASN A CA 1
ATOM 855 C C . ASN A 1 107 ? 5.127 -3.108 -18.452 1.00 97.81 107 ASN A C 1
ATOM 857 O O . ASN A 1 107 ? 6.242 -3.130 -17.940 1.00 97.81 107 ASN A O 1
ATOM 861 N N . SER A 1 108 ? 4.820 -3.810 -19.542 1.00 95.62 108 SER A N 1
ATOM 862 C CA . SER A 1 108 ? 5.718 -4.729 -20.254 1.00 95.62 108 SER A CA 1
ATOM 863 C C . SER A 1 108 ? 5.919 -4.329 -21.718 1.00 95.62 108 SER A C 1
ATOM 865 O O . SER A 1 108 ? 7.027 -4.401 -22.251 1.00 95.62 108 SER A O 1
ATOM 867 N N . GLU A 1 109 ? 4.846 -3.894 -22.378 1.00 94.06 109 GLU A N 1
ATOM 868 C CA . GLU A 1 109 ? 4.795 -3.662 -23.825 1.00 94.06 109 GLU A CA 1
ATOM 869 C C . GLU A 1 109 ? 5.028 -2.189 -24.169 1.00 94.06 109 GLU A C 1
ATOM 871 O O . GLU A 1 109 ? 4.121 -1.458 -24.560 1.00 94.06 109 GLU A O 1
ATOM 876 N N . TYR A 1 110 ? 6.271 -1.745 -24.014 1.00 93.00 110 TYR A N 1
ATOM 877 C CA . TYR A 1 110 ? 6.669 -0.397 -24.402 1.00 93.00 110 TYR A CA 1
ATOM 878 C C . TYR A 1 110 ? 6.804 -0.266 -25.923 1.00 93.00 110 TYR A C 1
ATOM 880 O O . TYR A 1 110 ? 7.382 -1.137 -26.589 1.00 93.00 110 TYR A O 1
ATOM 888 N N . LYS A 1 111 ? 6.287 0.844 -26.461 1.00 90.00 111 LYS A N 1
ATOM 889 C CA . LYS A 1 111 ? 6.338 1.170 -27.893 1.00 90.00 111 LYS A CA 1
ATOM 890 C C . LYS A 1 111 ? 7.782 1.385 -28.339 1.00 90.00 111 LYS A C 1
ATOM 892 O O . LYS A 1 111 ? 8.238 0.723 -29.271 1.00 90.00 111 LYS A O 1
ATOM 897 N N . ASN A 1 112 ? 8.496 2.239 -27.605 1.00 86.25 112 ASN A N 1
ATOM 898 C CA . ASN A 1 112 ? 9.811 2.737 -28.003 1.00 86.25 112 ASN A CA 1
ATOM 899 C C . ASN A 1 112 ? 10.947 2.217 -27.105 1.00 86.25 112 ASN A C 1
ATOM 901 O O . ASN A 1 112 ? 12.090 2.170 -27.544 1.00 86.25 112 ASN A O 1
ATOM 905 N N . LEU A 1 113 ? 10.659 1.730 -25.890 1.00 83.81 113 LEU A N 1
ATOM 906 C CA . LEU A 1 113 ? 11.677 1.136 -25.013 1.00 83.81 113 LEU A CA 1
ATOM 907 C C . LEU A 1 113 ? 11.910 -0.345 -25.336 1.00 83.81 113 LEU A C 1
ATOM 909 O O . LEU A 1 113 ? 10.974 -1.152 -25.383 1.00 83.81 113 LEU A O 1
ATOM 913 N N . LYS A 1 114 ? 13.178 -0.708 -25.554 1.00 79.56 114 LYS A N 1
ATOM 914 C CA . LYS A 1 114 ? 13.622 -2.086 -25.794 1.00 79.56 114 LYS A CA 1
ATOM 915 C C . LYS A 1 114 ? 14.769 -2.467 -24.847 1.00 79.56 114 LYS A C 1
ATOM 917 O O . LYS A 1 114 ? 15.599 -1.614 -24.547 1.00 79.56 114 LYS A O 1
ATOM 922 N N . PRO A 1 115 ? 14.868 -3.750 -24.446 1.00 76.06 115 PRO A N 1
ATOM 923 C CA . PRO A 1 115 ? 13.913 -4.829 -24.716 1.00 76.06 115 PRO A CA 1
ATOM 924 C C . PRO A 1 115 ? 12.625 -4.684 -23.891 1.00 76.06 115 PRO A C 1
ATOM 926 O O . PRO A 1 115 ? 12.632 -4.109 -22.811 1.00 76.06 115 PRO A O 1
ATOM 929 N N . SER A 1 116 ? 11.519 -5.234 -24.399 1.00 83.81 116 SER A N 1
ATOM 930 C CA . SER A 1 116 ? 10.276 -5.335 -23.625 1.00 83.81 116 SER A CA 1
ATOM 931 C C . SER A 1 116 ? 10.480 -6.237 -22.406 1.00 83.81 116 SER A C 1
ATOM 933 O O . SER A 1 116 ? 11.110 -7.293 -22.519 1.00 83.81 116 SER A O 1
ATOM 935 N N . LEU A 1 117 ? 9.919 -5.830 -21.269 1.00 91.62 117 LEU A N 1
ATOM 936 C CA . LEU A 1 117 ? 9.995 -6.573 -20.012 1.00 91.62 117 LEU A CA 1
ATOM 937 C C . LEU A 1 117 ? 9.039 -7.769 -20.032 1.00 91.62 117 LEU A C 1
ATOM 939 O O . LEU A 1 117 ? 7.930 -7.677 -20.563 1.00 91.62 117 LEU A O 1
ATOM 943 N N . ARG A 1 118 ? 9.442 -8.891 -19.436 1.00 92.88 118 ARG A N 1
ATOM 944 C CA . ARG A 1 118 ? 8.696 -10.160 -19.495 1.00 92.88 118 ARG A CA 1
ATOM 945 C C . ARG A 1 118 ? 7.841 -10.422 -18.263 1.00 92.88 118 ARG A C 1
ATOM 947 O O . ARG A 1 118 ? 6.781 -11.035 -18.389 1.00 92.88 118 ARG A O 1
ATOM 954 N N . THR A 1 119 ? 8.288 -10.002 -17.083 1.00 95.38 119 THR A N 1
ATOM 955 C CA . THR A 1 119 ? 7.656 -10.381 -15.812 1.00 95.38 119 THR A CA 1
ATOM 956 C C . THR A 1 119 ? 6.578 -9.433 -15.264 1.00 95.38 119 THR A C 1
ATOM 958 O O . THR A 1 119 ? 5.719 -9.950 -14.543 1.00 95.38 119 THR A O 1
ATOM 961 N N . PRO A 1 120 ? 6.493 -8.121 -15.602 1.00 96.75 120 PRO A N 1
ATOM 962 C CA . PRO A 1 120 ? 5.617 -7.183 -14.887 1.00 96.75 120 PRO A CA 1
ATOM 963 C C . PRO A 1 120 ? 4.153 -7.616 -14.735 1.00 96.75 120 PRO A C 1
ATOM 965 O O . PRO A 1 120 ? 3.589 -7.525 -13.645 1.00 96.75 120 PRO A O 1
ATOM 968 N N . ILE A 1 121 ? 3.533 -8.154 -15.792 1.00 96.88 121 ILE A N 1
ATOM 969 C CA . ILE A 1 121 ? 2.140 -8.636 -15.743 1.00 96.88 121 ILE A CA 1
ATOM 970 C C . ILE A 1 121 ? 1.968 -9.836 -14.797 1.00 96.88 121 ILE A C 1
ATOM 972 O O . ILE A 1 121 ? 0.943 -9.956 -14.120 1.00 96.88 121 ILE A O 1
ATOM 976 N N . ASN A 1 122 ? 2.943 -10.742 -14.744 1.00 96.81 122 ASN A N 1
ATOM 977 C CA . ASN A 1 122 ? 2.906 -11.884 -13.831 1.00 96.81 122 ASN A CA 1
ATOM 978 C C . ASN A 1 122 ? 3.191 -11.454 -12.392 1.00 96.81 122 ASN A C 1
ATOM 980 O O . ASN A 1 122 ? 2.554 -11.955 -11.465 1.00 96.81 122 ASN A O 1
ATOM 984 N N . ASP A 1 123 ? 4.089 -10.493 -12.215 1.00 97.81 123 ASP A N 1
ATOM 985 C CA . ASP A 1 123 ? 4.486 -9.962 -10.919 1.00 97.81 123 ASP A CA 1
ATOM 986 C C . ASP A 1 123 ? 3.332 -9.233 -10.220 1.00 97.81 123 ASP A C 1
ATOM 988 O O . ASP A 1 123 ? 3.041 -9.515 -9.054 1.00 97.81 123 ASP A O 1
ATOM 992 N N . VAL A 1 124 ? 2.575 -8.388 -10.936 1.00 97.94 124 VAL A N 1
ATOM 993 C CA . VAL A 1 124 ? 1.381 -7.756 -10.345 1.00 97.94 124 VAL A CA 1
ATOM 994 C C . VAL A 1 124 ? 0.303 -8.784 -9.993 1.00 97.94 124 VAL A C 1
ATOM 996 O O . VAL A 1 124 ? -0.361 -8.649 -8.966 1.00 97.94 124 VAL A O 1
ATOM 999 N N . LYS A 1 125 ? 0.141 -9.857 -10.783 1.00 98.12 125 LYS A N 1
ATOM 1000 C CA . LYS A 1 125 ? -0.796 -10.955 -10.468 1.00 98.12 125 LYS A CA 1
ATOM 1001 C C . LYS A 1 125 ? -0.368 -11.741 -9.227 1.00 98.12 125 LYS A C 1
ATOM 1003 O O . LYS A 1 125 ? -1.230 -12.134 -8.431 1.00 98.12 125 LYS A O 1
ATOM 1008 N N . LEU A 1 126 ? 0.935 -11.965 -9.057 1.00 97.75 126 LEU A N 1
ATOM 1009 C CA . LEU A 1 126 ? 1.495 -12.622 -7.880 1.00 97.75 126 LEU A CA 1
ATOM 1010 C C . LEU A 1 126 ? 1.200 -11.796 -6.625 1.00 97.75 126 LEU A C 1
ATOM 1012 O O . LEU A 1 126 ? 0.556 -12.298 -5.700 1.00 97.75 126 LEU A O 1
ATOM 1016 N N . LEU A 1 127 ? 1.561 -10.510 -6.639 1.00 98.00 127 LEU A N 1
ATOM 1017 C CA . LEU A 1 127 ? 1.306 -9.612 -5.515 1.00 98.00 127 LEU A CA 1
ATOM 1018 C C . LEU A 1 127 ? -0.199 -9.472 -5.234 1.00 98.00 127 LEU A C 1
ATOM 1020 O O . LEU A 1 127 ? -0.615 -9.531 -4.077 1.00 98.00 127 LEU A O 1
ATOM 1024 N N . ALA A 1 128 ? -1.040 -9.370 -6.270 1.00 97.69 128 ALA A N 1
ATOM 1025 C CA . ALA A 1 128 ? -2.495 -9.321 -6.112 1.00 97.69 128 ALA A CA 1
ATOM 1026 C C . ALA A 1 128 ? -3.050 -10.525 -5.354 1.00 97.69 128 ALA A C 1
ATOM 1028 O O . ALA A 1 128 ? -3.981 -10.374 -4.567 1.00 97.69 128 ALA A O 1
ATOM 1029 N N . SER A 1 129 ? -2.505 -11.716 -5.599 1.00 97.50 129 SER A N 1
ATOM 1030 C CA . SER A 1 129 ? -2.946 -12.939 -4.928 1.00 97.50 129 SER A CA 1
ATOM 1031 C C . SER A 1 129 ? -2.622 -12.882 -3.433 1.00 97.50 129 SER A C 1
ATOM 1033 O O . SER A 1 129 ? -3.502 -13.134 -2.607 1.00 97.50 129 SER A O 1
ATOM 1035 N N . SER A 1 130 ? -1.412 -12.438 -3.078 1.00 97.12 130 SER A N 1
ATOM 1036 C CA . SER A 1 130 ? -1.022 -12.203 -1.683 1.00 97.12 130 SER A CA 1
ATOM 1037 C C . SER A 1 130 ? -1.889 -11.133 -1.011 1.00 97.12 130 SER A C 1
ATOM 1039 O O . SER A 1 130 ? -2.384 -11.354 0.091 1.00 97.12 130 SER A O 1
ATOM 1041 N N . LEU A 1 131 ? -2.148 -10.001 -1.670 1.00 96.81 131 LEU A N 1
ATOM 1042 C CA . LEU A 1 131 ? -2.959 -8.917 -1.101 1.00 96.81 131 LEU A CA 1
ATOM 1043 C C . LEU A 1 131 ? -4.437 -9.299 -0.939 1.00 96.81 131 LEU A C 1
ATOM 1045 O O . LEU A 1 131 ? -5.048 -8.961 0.074 1.00 96.81 131 LEU A O 1
ATOM 1049 N N . LYS A 1 132 ? -5.012 -10.060 -1.877 1.00 94.56 132 LYS A N 1
ATOM 1050 C CA . LYS A 1 132 ? -6.380 -10.591 -1.742 1.00 94.56 132 LYS A CA 1
ATOM 1051 C C . LYS A 1 132 ? -6.519 -11.518 -0.535 1.00 94.56 132 LYS A C 1
ATOM 1053 O O . LYS A 1 132 ? -7.553 -11.480 0.120 1.00 94.56 132 LYS A O 1
ATOM 1058 N N . SER A 1 133 ? -5.481 -12.295 -0.205 1.00 94.25 133 SER A N 1
ATOM 1059 C CA . SER A 1 133 ? -5.456 -13.124 1.016 1.00 94.25 133 SER A CA 1
ATOM 1060 C C . SER A 1 133 ? -5.441 -12.306 2.318 1.00 94.25 133 SER A C 1
ATOM 1062 O O . SER A 1 133 ? -5.678 -12.847 3.394 1.00 94.25 133 SER A O 1
ATOM 1064 N N . LEU A 1 134 ? -5.171 -11.002 2.211 1.00 92.88 134 LEU A N 1
ATOM 1065 C CA . LEU A 1 134 ? -5.208 -10.014 3.287 1.00 92.88 134 LEU A CA 1
ATOM 1066 C C . LEU A 1 134 ? -6.437 -9.096 3.155 1.00 92.88 134 LEU A C 1
ATOM 1068 O O . LEU A 1 134 ? -6.408 -7.961 3.624 1.00 92.88 134 LEU A O 1
ATOM 1072 N N . ASP A 1 135 ? -7.490 -9.543 2.472 1.00 91.75 135 ASP A N 1
ATOM 1073 C CA . ASP A 1 135 ? -8.758 -8.833 2.278 1.00 91.75 135 ASP A CA 1
ATOM 1074 C C . ASP A 1 135 ? -8.701 -7.529 1.467 1.00 91.75 135 ASP A C 1
ATOM 1076 O O . ASP A 1 135 ? -9.701 -6.804 1.413 1.00 91.75 135 ASP A O 1
ATOM 1080 N N . PHE A 1 136 ? -7.601 -7.239 0.766 1.00 94.25 136 PHE A N 1
ATOM 1081 C CA . PHE A 1 136 ? -7.568 -6.105 -0.157 1.00 94.25 136 PHE A CA 1
ATOM 1082 C C . PHE A 1 136 ? -8.515 -6.327 -1.340 1.00 94.25 136 PHE A C 1
ATOM 1084 O O . PHE A 1 136 ? -8.549 -7.394 -1.960 1.00 94.25 136 PHE A O 1
ATOM 1091 N N . GLU A 1 137 ? -9.254 -5.288 -1.709 1.00 92.94 137 GLU A N 1
ATOM 1092 C CA . GLU A 1 137 ? -9.807 -5.180 -3.049 1.00 92.94 137 GLU A CA 1
ATOM 1093 C C . GLU A 1 137 ? -8.709 -4.686 -3.987 1.00 92.94 137 GLU A C 1
ATOM 1095 O O . GLU A 1 137 ? -8.206 -3.573 -3.839 1.00 92.94 137 GLU A O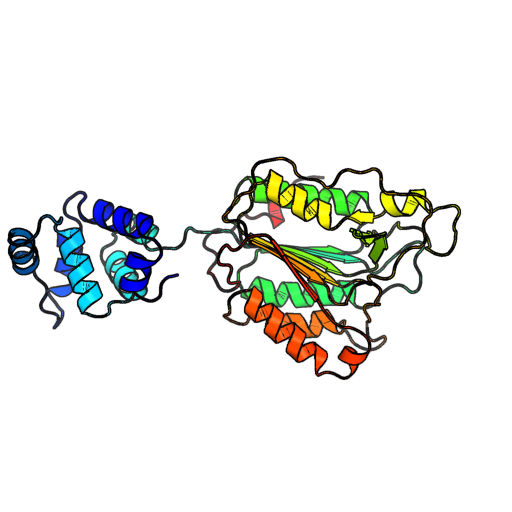 1
ATOM 1100 N N . VAL A 1 138 ? -8.333 -5.522 -4.949 1.00 95.38 138 VAL A N 1
ATOM 1101 C CA . VAL A 1 138 ? -7.183 -5.279 -5.824 1.00 95.38 138 VAL A CA 1
ATOM 1102 C C . VAL A 1 138 ? -7.649 -5.048 -7.252 1.00 95.38 138 VAL A C 1
ATOM 1104 O O . VAL A 1 138 ? -8.407 -5.864 -7.785 1.00 95.38 138 VAL A O 1
ATOM 1107 N N . ILE A 1 139 ? -7.124 -4.006 -7.893 1.00 95.25 139 ILE A N 1
ATOM 1108 C CA . ILE A 1 139 ? -7.240 -3.803 -9.335 1.00 95.25 139 ILE A CA 1
ATOM 1109 C C . ILE A 1 139 ? -5.870 -3.904 -9.966 1.00 95.25 139 ILE A C 1
ATOM 1111 O O . ILE A 1 139 ? -4.894 -3.313 -9.508 1.00 95.25 139 ILE A O 1
ATOM 1115 N N . LEU A 1 140 ? -5.855 -4.678 -11.041 1.00 95.44 140 LEU A N 1
ATOM 1116 C CA . LEU A 1 140 ? -4.708 -4.897 -11.889 1.00 95.44 140 LEU A CA 1
ATOM 1117 C C . LEU A 1 140 ? -4.899 -4.106 -13.171 1.00 95.44 140 LEU A C 1
ATOM 1119 O O . LEU A 1 140 ? -5.917 -4.265 -13.845 1.00 95.44 140 LEU A O 1
ATOM 1123 N N . MET A 1 141 ? -3.904 -3.301 -13.508 1.00 96.69 141 MET A N 1
ATOM 1124 C CA . MET A 1 141 ? -3.797 -2.630 -14.792 1.00 96.69 141 MET A CA 1
ATOM 1125 C C . MET A 1 141 ? -2.514 -3.086 -15.480 1.00 96.69 141 MET A C 1
ATOM 1127 O O . MET A 1 141 ? -1.492 -3.300 -14.827 1.00 96.69 141 MET A O 1
ATOM 1131 N N . GLY A 1 142 ? -2.579 -3.262 -16.795 1.00 95.94 142 GLY A N 1
ATOM 1132 C CA . GLY A 1 142 ? -1.454 -3.714 -17.601 1.00 95.94 142 GLY A CA 1
ATOM 1133 C C . GLY A 1 142 ? -1.231 -2.794 -18.789 1.00 95.94 142 GLY A C 1
ATOM 1134 O O . GLY A 1 142 ? -2.209 -2.391 -19.415 1.00 95.94 142 GLY A O 1
ATOM 1135 N N . ASN A 1 143 ? 0.033 -2.509 -19.100 1.00 97.25 143 ASN A N 1
ATOM 1136 C CA . ASN A 1 143 ? 0.457 -1.792 -20.305 1.00 97.25 143 ASN A CA 1
ATOM 1137 C C . ASN A 1 143 ? -0.288 -0.459 -20.524 1.00 97.25 143 ASN A C 1
ATOM 1139 O O . ASN A 1 143 ? -0.880 -0.231 -21.577 1.00 97.25 143 ASN A O 1
ATOM 1143 N N . LEU A 1 144 ? -0.279 0.413 -19.515 1.00 97.44 144 LEU A N 1
ATOM 1144 C CA . LEU A 1 144 ? -0.907 1.731 -19.603 1.00 97.44 144 LEU A CA 1
ATOM 1145 C C . LEU A 1 144 ? 0.026 2.749 -20.270 1.00 97.44 144 LEU A C 1
ATOM 1147 O O . LEU A 1 144 ? 1.233 2.772 -20.008 1.00 97.44 144 LEU A O 1
ATOM 1151 N N . ASP A 1 145 ? -0.537 3.598 -21.125 1.00 96.12 145 ASP A N 1
ATOM 1152 C CA . ASP A 1 145 ? 0.101 4.839 -21.571 1.00 96.12 145 ASP A CA 1
ATOM 1153 C C . ASP A 1 145 ? -0.013 5.925 -20.484 1.00 96.12 145 ASP A C 1
ATOM 1155 O O . ASP A 1 145 ? -0.609 5.704 -19.421 1.00 96.12 145 ASP A O 1
ATOM 1159 N N . ALA A 1 146 ? 0.601 7.085 -20.713 1.00 94.69 146 ALA A N 1
ATOM 1160 C CA . ALA A 1 146 ? 0.683 8.139 -19.706 1.00 94.69 146 ALA A CA 1
ATOM 1161 C C . ALA A 1 146 ? -0.702 8.630 -19.257 1.00 94.69 146 ALA A C 1
ATOM 1163 O O . ALA A 1 146 ? -0.964 8.751 -18.058 1.00 94.69 146 ALA A O 1
ATOM 1164 N N . ILE A 1 147 ? -1.619 8.813 -20.214 1.00 95.56 147 ILE A N 1
ATOM 1165 C CA . ILE A 1 147 ? -3.009 9.217 -19.961 1.00 95.56 147 ILE A CA 1
ATOM 1166 C C . ILE A 1 147 ? -3.735 8.141 -19.145 1.00 95.56 147 ILE A C 1
ATOM 1168 O O . ILE A 1 147 ? -4.444 8.445 -18.183 1.00 95.56 147 ILE A O 1
ATOM 1172 N N . GLY A 1 148 ? -3.558 6.870 -19.506 1.00 96.31 148 GLY A N 1
ATOM 1173 C CA . GLY A 1 148 ? -4.125 5.735 -18.794 1.00 96.31 148 GLY A CA 1
ATOM 1174 C C . GLY A 1 148 ? -3.640 5.663 -17.350 1.00 96.31 148 GLY A C 1
ATOM 1175 O O . GLY A 1 148 ? -4.468 5.516 -16.448 1.00 96.31 148 GLY A O 1
ATOM 1176 N N . MET A 1 149 ? -2.329 5.806 -17.122 1.00 97.69 149 MET A N 1
ATOM 1177 C CA . MET A 1 149 ? -1.732 5.833 -15.782 1.00 97.69 149 MET A CA 1
ATOM 1178 C C . MET A 1 149 ? -2.290 6.984 -14.943 1.00 97.69 149 MET A C 1
ATOM 1180 O O . MET A 1 149 ? -2.763 6.748 -13.830 1.00 97.69 149 MET A O 1
ATOM 1184 N N . GLU A 1 150 ? -2.299 8.205 -15.482 1.00 96.44 150 GLU A N 1
ATOM 1185 C CA . GLU A 1 150 ? -2.849 9.378 -14.800 1.00 96.44 150 GLU A CA 1
ATOM 1186 C C . GLU A 1 150 ? -4.320 9.159 -14.415 1.00 96.44 150 GLU A C 1
ATOM 1188 O O . GLU A 1 150 ? -4.705 9.363 -13.261 1.00 96.44 150 GLU A O 1
ATOM 1193 N N . ARG A 1 151 ? -5.142 8.657 -15.345 1.00 95.38 151 ARG A N 1
ATOM 1194 C CA . ARG A 1 151 ? -6.571 8.407 -15.110 1.00 95.38 151 ARG A CA 1
ATOM 1195 C C . ARG A 1 151 ? -6.806 7.420 -13.969 1.00 95.38 151 ARG A C 1
ATOM 1197 O O . ARG A 1 151 ? -7.658 7.668 -13.113 1.00 95.38 151 ARG A O 1
ATOM 1204 N N . VAL A 1 152 ? -6.089 6.294 -13.948 1.00 95.56 152 VAL A N 1
ATOM 1205 C CA . VAL A 1 152 ? -6.292 5.269 -12.908 1.00 95.56 152 VAL A CA 1
ATOM 1206 C C . VAL A 1 152 ? -5.752 5.711 -11.550 1.00 95.56 152 VAL A C 1
ATOM 1208 O O . VAL A 1 152 ? -6.379 5.408 -10.536 1.00 95.56 152 VAL A O 1
ATOM 1211 N N . ILE A 1 153 ? -4.652 6.471 -11.520 1.00 97.62 153 ILE A N 1
ATOM 1212 C CA . ILE A 1 153 ? -4.085 7.043 -10.291 1.00 97.62 153 ILE A CA 1
ATOM 1213 C C . ILE A 1 153 ? -5.037 8.089 -9.707 1.00 97.62 153 ILE A C 1
ATOM 1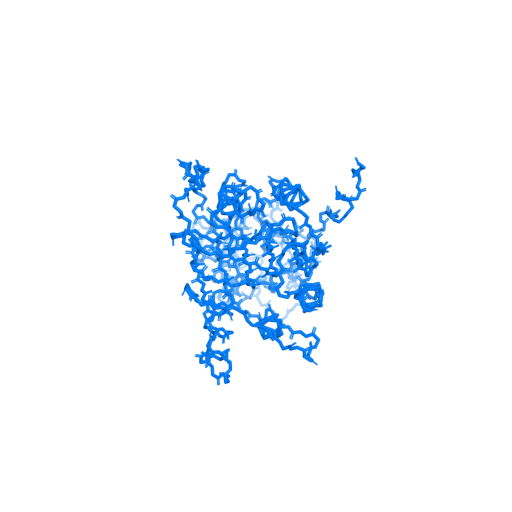215 O O . ILE A 1 153 ? -5.392 8.004 -8.531 1.00 97.62 153 ILE A O 1
ATOM 1219 N N . ASN A 1 154 ? -5.527 9.021 -10.528 1.00 95.81 154 ASN A N 1
ATOM 1220 C CA . ASN A 1 154 ? -6.517 10.013 -10.104 1.00 95.81 154 ASN A CA 1
ATOM 1221 C C . ASN A 1 154 ? -7.756 9.336 -9.526 1.00 95.81 154 ASN A C 1
ATOM 1223 O O . ASN A 1 154 ? -8.186 9.662 -8.419 1.00 95.81 154 ASN A O 1
ATOM 1227 N N . ARG A 1 155 ? -8.270 8.308 -10.208 1.00 92.75 155 ARG A N 1
ATOM 1228 C CA . ARG A 1 155 ? -9.424 7.557 -9.718 1.00 92.75 155 ARG A CA 1
ATOM 1229 C C . ARG A 1 155 ? -9.155 6.835 -8.397 1.00 92.75 155 ARG A C 1
ATOM 1231 O O . ARG A 1 155 ? -10.032 6.797 -7.535 1.00 92.75 155 ARG A O 1
ATOM 1238 N N . PHE A 1 156 ? -7.965 6.268 -8.224 1.00 95.38 156 PHE A N 1
ATOM 1239 C CA . PHE A 1 156 ? -7.561 5.625 -6.975 1.00 95.38 156 PHE A CA 1
ATOM 1240 C C . PHE A 1 156 ? -7.610 6.613 -5.800 1.00 95.38 156 PHE A C 1
ATOM 1242 O O . PHE A 1 156 ? -8.266 6.338 -4.796 1.00 95.38 156 PHE A O 1
ATOM 1249 N N . PHE A 1 157 ? -7.035 7.807 -5.954 1.00 95.62 157 PHE A N 1
ATOM 1250 C CA . PHE A 1 157 ? -7.081 8.841 -4.914 1.00 95.62 157 PHE A CA 1
ATOM 1251 C C . PHE A 1 157 ? -8.462 9.492 -4.740 1.00 95.62 157 PHE A C 1
ATOM 1253 O O . PHE A 1 157 ? -8.802 9.902 -3.631 1.00 95.62 157 PHE A O 1
ATOM 1260 N N . GLU A 1 158 ? -9.296 9.567 -5.780 1.00 90.88 158 GLU A N 1
ATOM 1261 C CA . GLU A 1 158 ? -10.702 9.979 -5.648 1.00 90.88 158 GLU A CA 1
ATOM 1262 C C . GLU A 1 158 ? -11.491 9.033 -4.739 1.00 90.88 158 GLU A C 1
ATOM 1264 O O . GLU A 1 158 ? -12.243 9.494 -3.879 1.00 90.88 158 GLU A O 1
ATOM 1269 N N . VAL A 1 159 ? -11.319 7.718 -4.907 1.00 88.19 159 VAL A N 1
ATOM 1270 C CA . VAL A 1 159 ? -11.955 6.715 -4.041 1.00 88.19 159 VAL A CA 1
ATOM 1271 C C . VAL A 1 159 ? -11.451 6.867 -2.606 1.00 88.19 159 VAL A C 1
ATOM 1273 O O . VAL A 1 159 ? -12.259 6.982 -1.687 1.00 88.19 159 VAL A O 1
ATOM 1276 N N . LEU A 1 160 ? -10.131 6.955 -2.418 1.00 91.31 160 LEU A N 1
ATOM 1277 C CA . LEU A 1 160 ? -9.514 7.090 -1.095 1.00 91.31 160 LEU A CA 1
ATOM 1278 C C . LEU A 1 160 ? -9.876 8.403 -0.390 1.00 91.31 160 LEU A C 1
ATOM 1280 O O . LEU A 1 160 ? -9.953 8.432 0.831 1.00 91.31 160 LEU A O 1
ATOM 1284 N N . SER A 1 161 ? -10.185 9.474 -1.127 1.00 89.06 161 SER A N 1
ATOM 1285 C CA . SER A 1 161 ? -10.596 10.751 -0.524 1.00 89.06 161 SER A CA 1
ATOM 1286 C C . SER A 1 161 ? -11.857 10.663 0.345 1.00 89.06 161 SER A C 1
ATOM 1288 O O . SER A 1 161 ? -12.084 11.529 1.187 1.00 89.06 161 SER A O 1
ATOM 1290 N N . LYS A 1 162 ? -12.675 9.621 0.146 1.00 85.62 162 LYS A N 1
ATOM 1291 C CA . LYS A 1 162 ? -13.884 9.341 0.935 1.00 85.62 162 LYS A CA 1
ATOM 1292 C C . LYS A 1 162 ? -13.621 8.415 2.128 1.00 85.62 162 LYS A C 1
ATOM 1294 O O . LYS A 1 162 ? -14.483 8.305 2.991 1.00 85.62 162 LYS A O 1
ATOM 1299 N N . HIS A 1 163 ? -12.450 7.781 2.165 1.00 88.00 163 HIS A N 1
ATOM 1300 C CA . HIS A 1 163 ? -12.027 6.799 3.165 1.00 88.00 163 HIS A CA 1
ATOM 1301 C C . HIS A 1 163 ? -10.567 7.083 3.563 1.00 88.00 163 HIS A C 1
ATOM 1303 O O . HIS A 1 163 ? -9.673 6.310 3.210 1.00 88.00 163 HIS A O 1
ATOM 1309 N N . PRO A 1 164 ? -10.287 8.226 4.221 1.00 88.19 164 PRO A N 1
ATOM 1310 C CA . PRO A 1 164 ? -8.921 8.628 4.556 1.00 88.19 164 PRO A CA 1
ATOM 1311 C C . PRO A 1 164 ? -8.207 7.619 5.467 1.00 88.19 164 PRO A C 1
ATOM 1313 O O . PRO A 1 164 ? -6.991 7.506 5.397 1.00 88.19 164 PRO A O 1
ATOM 1316 N N . ASP A 1 165 ? -8.943 6.841 6.256 1.00 86.19 165 ASP A N 1
ATOM 1317 C CA . ASP A 1 165 ? -8.442 5.777 7.131 1.00 86.19 165 ASP A CA 1
ATOM 1318 C C . ASP A 1 165 ? -8.135 4.453 6.399 1.00 86.19 165 ASP A C 1
ATOM 1320 O O . ASP A 1 165 ? -7.641 3.499 7.005 1.00 86.19 165 ASP A O 1
ATOM 1324 N N . ALA A 1 166 ? -8.422 4.361 5.095 1.00 90.25 166 ALA A N 1
ATOM 1325 C CA . ALA A 1 166 ? -8.199 3.153 4.312 1.00 90.25 166 ALA A CA 1
ATOM 1326 C C . ALA A 1 166 ? -6.711 2.787 4.204 1.00 90.25 166 ALA A C 1
ATOM 1328 O O . ALA A 1 166 ? -5.837 3.633 4.021 1.00 90.25 166 ALA A O 1
ATOM 1329 N N . TYR A 1 167 ? -6.431 1.485 4.206 1.00 93.94 167 TYR A N 1
ATOM 1330 C CA . TYR A 1 167 ? -5.120 0.950 3.862 1.00 93.94 167 TYR A CA 1
ATOM 1331 C C . TYR A 1 167 ? -4.985 0.951 2.343 1.00 93.94 167 TYR A C 1
ATOM 1333 O O . TYR A 1 167 ? -5.540 0.085 1.657 1.00 93.94 167 TYR A O 1
ATOM 1341 N N . ALA A 1 168 ? -4.244 1.923 1.818 1.00 96.00 168 ALA A N 1
ATOM 1342 C CA . ALA A 1 168 ? -3.968 2.040 0.397 1.00 96.00 168 ALA A CA 1
ATOM 1343 C C . ALA A 1 168 ? -2.632 1.378 0.034 1.00 96.00 168 ALA A C 1
ATOM 1345 O O . ALA A 1 168 ? -1.606 1.616 0.675 1.00 96.00 168 ALA A O 1
ATOM 1346 N N . ILE A 1 169 ? -2.630 0.573 -1.030 1.00 98.19 169 ILE A N 1
ATOM 1347 C CA . ILE A 1 169 ? -1.407 0.091 -1.677 1.00 98.19 169 ILE A CA 1
ATOM 1348 C C . ILE A 1 169 ? -1.392 0.563 -3.127 1.00 98.19 169 ILE A C 1
ATOM 1350 O O . ILE A 1 169 ? -2.326 0.313 -3.885 1.00 98.19 169 ILE A O 1
ATOM 1354 N N . PHE A 1 170 ? -0.305 1.205 -3.526 1.00 98.75 170 PHE A N 1
ATOM 1355 C CA . PHE A 1 170 ? 0.007 1.447 -4.925 1.00 98.75 170 PHE A CA 1
ATOM 1356 C C . PHE A 1 170 ? 1.236 0.619 -5.298 1.00 98.75 170 PHE A C 1
ATOM 1358 O O . PHE A 1 170 ? 2.239 0.651 -4.586 1.00 98.75 170 PHE A O 1
ATOM 1365 N N . CYS A 1 171 ? 1.180 -0.112 -6.408 1.00 98.81 171 CYS A N 1
ATOM 1366 C CA . CYS A 1 171 ? 2.342 -0.805 -6.947 1.00 98.81 171 CYS A CA 1
ATOM 1367 C C . CYS A 1 171 ? 2.534 -0.493 -8.424 1.00 98.81 171 CYS A C 1
ATOM 1369 O O . CYS A 1 171 ? 1.576 -0.531 -9.195 1.00 98.81 171 CYS A O 1
ATOM 1371 N N . PHE A 1 172 ? 3.780 -0.247 -8.810 1.00 98.81 172 PHE A N 1
ATOM 1372 C CA . PHE A 1 172 ? 4.187 -0.137 -10.202 1.00 98.81 172 PHE A CA 1
ATOM 1373 C C . PHE A 1 172 ? 5.368 -1.065 -10.482 1.00 98.81 172 PHE A C 1
ATOM 1375 O O . PHE A 1 172 ? 6.320 -1.110 -9.701 1.00 98.81 172 PHE A O 1
ATOM 1382 N N . ILE A 1 173 ? 5.296 -1.786 -11.600 1.00 98.31 173 ILE A N 1
ATOM 1383 C CA . ILE A 1 173 ? 6.343 -2.686 -12.086 1.00 98.31 173 ILE A CA 1
ATOM 1384 C C . ILE A 1 173 ? 6.579 -2.374 -13.560 1.00 98.31 173 ILE A C 1
ATOM 1386 O O . ILE A 1 173 ? 5.644 -2.456 -14.362 1.00 98.31 173 ILE A O 1
ATOM 1390 N N . GLY A 1 174 ? 7.807 -2.013 -13.923 1.00 96.38 174 GLY A N 1
ATOM 1391 C CA . GLY A 1 174 ? 8.128 -1.626 -15.293 1.00 96.38 174 GLY A CA 1
ATOM 1392 C C . GLY A 1 174 ? 9.446 -0.867 -15.415 1.00 96.38 174 GLY A C 1
ATOM 1393 O O . GLY A 1 174 ? 10.297 -0.902 -14.528 1.00 96.38 174 GLY A O 1
ATOM 1394 N N . HIS A 1 175 ? 9.610 -0.147 -16.522 1.00 94.94 175 HIS A N 1
ATOM 1395 C CA . HIS A 1 175 ? 10.697 0.813 -16.664 1.00 94.94 175 HIS A CA 1
ATOM 1396 C C . HIS A 1 175 ? 10.459 2.052 -15.806 1.00 94.94 175 HIS A C 1
ATOM 1398 O O . HIS A 1 175 ? 9.334 2.512 -15.602 1.00 94.94 175 HIS A O 1
ATOM 1404 N N . GLY A 1 176 ? 11.562 2.621 -15.354 1.00 94.38 176 GLY A N 1
ATOM 1405 C CA . GLY A 1 176 ? 11.601 3.864 -14.620 1.00 94.38 176 GLY A CA 1
ATOM 1406 C C . GLY A 1 176 ? 13.005 4.424 -14.644 1.00 94.38 176 GLY A C 1
ATOM 1407 O O . GLY A 1 176 ? 13.945 3.768 -15.104 1.00 94.38 176 GLY A O 1
ATOM 1408 N N . PHE A 1 177 ? 13.114 5.656 -14.185 1.00 92.44 177 PHE A N 1
ATOM 1409 C CA . PHE A 1 177 ? 14.369 6.377 -14.141 1.00 92.44 177 PHE A CA 1
ATOM 1410 C C . PHE A 1 177 ? 14.364 7.357 -12.975 1.00 92.44 177 PHE A C 1
ATOM 1412 O O . PHE A 1 177 ? 13.318 7.696 -12.410 1.00 92.44 177 PHE A O 1
ATOM 1419 N N . GLN A 1 178 ? 15.557 7.814 -12.629 1.00 92.50 178 GLN A N 1
ATOM 1420 C CA . GLN A 1 178 ? 15.763 8.874 -11.662 1.00 92.50 178 GLN A CA 1
ATOM 1421 C C . GLN A 1 178 ? 16.179 10.145 -12.404 1.00 92.50 178 GLN A C 1
ATOM 1423 O O . GLN A 1 178 ? 16.985 10.084 -13.326 1.00 92.50 178 GLN A O 1
ATOM 1428 N N . HIS A 1 179 ? 15.627 11.290 -12.013 1.00 90.94 179 HIS A N 1
ATOM 1429 C CA . HIS A 1 179 ? 16.163 12.592 -12.397 1.00 90.94 179 HIS A CA 1
ATOM 1430 C C . HIS A 1 179 ? 16.372 13.421 -11.137 1.00 90.94 179 HIS A C 1
ATOM 1432 O O . HIS A 1 179 ? 15.417 13.724 -10.408 1.00 90.94 179 HIS A O 1
ATOM 1438 N N . LYS A 1 180 ? 17.626 13.782 -10.868 1.00 88.38 180 LYS A N 1
ATOM 1439 C CA . LYS A 1 180 ? 18.071 14.438 -9.639 1.00 88.38 180 LYS A CA 1
ATOM 1440 C C . LYS A 1 180 ? 17.673 13.606 -8.418 1.00 88.38 180 LYS A C 1
ATOM 1442 O O . LYS A 1 180 ? 18.254 12.561 -8.149 1.00 88.38 180 LYS A O 1
ATOM 1447 N N . THR A 1 181 ? 16.685 14.066 -7.658 1.00 88.81 181 THR A N 1
ATOM 1448 C CA . THR A 1 181 ? 16.200 13.414 -6.433 1.00 88.81 181 THR A CA 1
ATOM 1449 C C . THR A 1 181 ? 14.822 12.777 -6.601 1.00 88.81 181 THR A C 1
ATOM 1451 O O . THR A 1 181 ? 14.270 12.262 -5.629 1.00 88.81 181 THR A O 1
ATOM 1454 N N . ARG A 1 182 ? 14.251 12.824 -7.811 1.00 93.50 182 ARG A N 1
ATOM 1455 C CA . ARG A 1 182 ? 12.894 12.357 -8.109 1.00 93.50 182 ARG A CA 1
ATOM 1456 C C . ARG A 1 182 ? 12.931 11.090 -8.952 1.00 93.50 182 ARG A C 1
ATOM 1458 O O . ARG A 1 182 ? 13.759 10.951 -9.849 1.00 93.50 182 ARG A O 1
ATOM 1465 N N . ASN A 1 183 ? 11.981 10.201 -8.685 1.00 95.88 183 ASN A N 1
ATOM 1466 C CA . ASN A 1 183 ? 11.841 8.918 -9.367 1.00 95.88 183 ASN A CA 1
ATOM 1467 C C . ASN A 1 183 ? 10.590 8.929 -10.243 1.00 95.88 183 ASN A C 1
ATOM 1469 O O . ASN A 1 183 ? 9.525 9.358 -9.790 1.00 95.88 183 ASN A O 1
ATOM 1473 N N . TYR A 1 184 ? 10.709 8.417 -11.464 1.00 96.56 184 TYR A N 1
ATOM 1474 C CA . TYR A 1 184 ? 9.672 8.480 -12.488 1.00 96.56 184 TYR A CA 1
ATOM 1475 C C . TYR A 1 184 ? 9.328 7.087 -13.003 1.00 96.56 184 TYR A C 1
ATOM 1477 O O . TYR A 1 184 ? 10.204 6.316 -13.390 1.00 96.56 184 TYR A O 1
ATOM 1485 N N . MET A 1 185 ? 8.033 6.782 -13.016 1.00 97.50 185 MET A N 1
ATOM 1486 C CA . MET A 1 185 ? 7.468 5.553 -13.566 1.00 97.50 185 MET A CA 1
ATOM 1487 C C . MET A 1 185 ? 7.161 5.776 -15.046 1.00 97.50 185 MET A C 1
ATOM 1489 O O . MET A 1 185 ? 6.365 6.661 -15.372 1.00 97.50 185 MET A O 1
ATOM 1493 N N . ALA A 1 186 ? 7.783 5.004 -15.937 1.00 95.19 186 ALA A N 1
ATOM 1494 C CA . ALA A 1 186 ? 7.610 5.172 -17.375 1.00 95.19 186 ALA A CA 1
ATOM 1495 C C . ALA A 1 186 ? 6.324 4.493 -17.869 1.00 95.19 186 ALA A C 1
ATOM 1497 O O . ALA A 1 186 ? 6.088 3.299 -17.629 1.00 95.19 186 ALA A O 1
ATOM 1498 N N . ALA A 1 187 ? 5.519 5.242 -18.617 1.00 96.19 187 ALA A N 1
ATOM 1499 C CA . ALA A 1 187 ? 4.368 4.706 -19.325 1.00 96.19 187 ALA A CA 1
ATOM 1500 C C . ALA A 1 187 ? 4.779 3.982 -20.619 1.00 96.19 187 ALA A C 1
ATOM 1502 O O . ALA A 1 187 ? 5.902 4.126 -21.101 1.00 96.19 187 ALA A O 1
ATOM 1503 N N . THR A 1 188 ? 3.884 3.177 -21.194 1.00 95.56 188 THR A N 1
ATOM 1504 C CA . THR A 1 188 ? 4.195 2.361 -22.390 1.00 95.56 188 THR A CA 1
ATOM 1505 C C . THR A 1 188 ? 4.509 3.171 -23.648 1.00 95.56 188 THR A C 1
ATOM 1507 O O . THR A 1 188 ? 5.172 2.670 -24.556 1.00 95.56 188 THR A O 1
ATOM 1510 N N . ASP A 1 189 ? 4.055 4.416 -23.704 1.00 93.00 189 ASP A N 1
ATOM 1511 C CA . ASP A 1 189 ? 4.338 5.399 -24.744 1.00 93.00 189 ASP A CA 1
ATOM 1512 C C . ASP A 1 189 ? 5.562 6.274 -24.437 1.00 93.00 189 ASP A C 1
ATOM 1514 O O . ASP A 1 189 ? 5.790 7.255 -25.133 1.00 93.00 189 ASP A O 1
ATOM 1518 N N . CYS A 1 190 ? 6.364 5.921 -23.428 1.00 89.31 190 CYS A N 1
ATOM 1519 C CA . CYS A 1 190 ? 7.619 6.609 -23.156 1.00 89.31 190 CYS A CA 1
ATOM 1520 C C . CYS A 1 190 ? 8.632 6.421 -24.290 1.00 89.31 190 CYS A C 1
ATOM 1522 O O . CYS A 1 190 ? 8.856 5.303 -24.763 1.00 89.31 190 CYS A O 1
ATOM 1524 N N . GLU A 1 191 ? 9.249 7.531 -24.694 1.00 82.00 191 GLU A N 1
ATOM 1525 C CA . GLU A 1 191 ? 10.284 7.587 -25.728 1.00 82.00 191 GLU A CA 1
ATOM 1526 C C . GLU A 1 191 ? 11.637 7.044 -25.241 1.00 82.00 191 GLU A C 1
ATOM 1528 O O . GLU A 1 191 ? 11.865 6.884 -24.041 1.00 82.00 191 GLU A O 1
ATOM 1533 N N . THR A 1 192 ? 12.533 6.730 -26.184 1.00 70.81 192 THR A N 1
ATOM 1534 C CA . THR A 1 192 ? 13.863 6.164 -25.897 1.00 70.81 192 THR A CA 1
ATOM 1535 C C . THR A 1 192 ? 14.763 7.112 -25.117 1.00 70.81 192 THR A C 1
ATOM 1537 O O . THR A 1 192 ? 14.800 8.307 -25.402 1.00 70.81 192 THR A O 1
ATOM 1540 N N . PHE A 1 193 ? 15.577 6.542 -24.224 1.00 62.97 193 PHE A N 1
ATOM 1541 C CA . PHE A 1 193 ? 16.551 7.273 -23.407 1.00 62.97 193 PHE A CA 1
ATOM 1542 C C . PHE A 1 193 ? 17.842 7.685 -24.149 1.00 62.97 193 PHE A C 1
ATOM 1544 O O . PHE A 1 193 ? 18.651 8.423 -23.594 1.00 62.97 193 PHE A O 1
ATOM 1551 N N . ASP A 1 194 ? 18.036 7.218 -25.389 1.00 56.00 194 ASP A N 1
ATOM 1552 C CA . ASP A 1 194 ? 19.284 7.383 -26.160 1.00 56.00 194 ASP A CA 1
ATOM 1553 C C . ASP A 1 194 ? 19.285 8.598 -27.108 1.00 56.00 194 ASP A C 1
ATOM 1555 O O . ASP A 1 194 ? 20.326 8.983 -27.643 1.00 56.00 194 ASP A O 1
ATOM 1559 N N . ASP A 1 195 ? 18.126 9.220 -27.315 1.00 50.91 195 ASP A N 1
ATOM 1560 C CA . ASP A 1 195 ? 17.951 10.394 -28.164 1.00 50.91 195 ASP A CA 1
ATOM 1561 C C . ASP A 1 195 ? 17.830 11.646 -27.278 1.00 50.91 195 ASP A C 1
ATOM 1563 O O . ASP A 1 195 ? 16.746 12.007 -26.816 1.00 50.91 195 ASP A O 1
ATOM 1567 N N . GLY A 1 196 ? 18.954 12.332 -27.051 1.00 52.62 196 GLY A N 1
ATOM 1568 C CA . GLY A 1 196 ? 19.010 13.586 -26.285 1.00 52.62 196 GLY A CA 1
ATOM 1569 C C . GLY A 1 196 ? 18.176 14.749 -26.856 1.00 52.62 196 GLY A C 1
ATOM 1570 O O . GLY A 1 196 ? 18.172 15.830 -26.275 1.00 52.62 196 GLY A O 1
ATOM 1571 N N . SER A 1 197 ? 17.469 14.578 -27.980 1.00 51.44 197 SER A N 1
ATOM 1572 C CA . SER A 1 197 ? 16.544 15.580 -28.528 1.00 51.44 197 SER A CA 1
ATOM 1573 C C . SER A 1 197 ? 15.111 15.471 -27.982 1.00 51.44 197 SER A C 1
ATOM 1575 O O . SER A 1 197 ? 14.349 16.434 -28.102 1.00 51.44 197 SER A O 1
ATOM 1577 N N . LEU A 1 198 ? 14.759 14.363 -27.312 1.00 55.72 198 LEU A N 1
ATOM 1578 C CA . LEU A 1 198 ? 13.403 14.082 -26.808 1.00 55.72 198 LEU A CA 1
ATOM 1579 C C . LEU A 1 198 ? 13.273 14.130 -25.274 1.00 55.72 198 LEU A C 1
ATOM 1581 O O . LEU A 1 198 ? 12.241 13.744 -24.727 1.00 55.72 198 LEU A O 1
ATOM 1585 N N . GLU A 1 199 ? 14.266 14.674 -24.564 1.00 57.41 199 GLU A N 1
ATOM 1586 C CA . GLU A 1 199 ? 14.298 14.790 -23.091 1.00 57.41 199 GLU A CA 1
ATOM 1587 C C . GLU A 1 199 ? 12.996 15.365 -22.482 1.00 57.41 199 GLU A C 1
ATOM 1589 O O . GLU A 1 199 ? 12.523 14.930 -21.432 1.00 57.41 199 GLU A O 1
ATOM 1594 N N . LYS A 1 200 ? 12.357 16.320 -23.175 1.00 58.78 200 LYS A N 1
ATOM 1595 C CA . LYS A 1 200 ? 11.103 16.970 -22.743 1.00 58.78 200 LYS A CA 1
ATOM 1596 C C . LYS A 1 200 ? 9.879 16.057 -22.826 1.00 58.78 200 LYS A C 1
ATOM 1598 O O . LYS A 1 200 ? 8.845 16.364 -22.230 1.00 58.78 200 LYS A O 1
ATOM 1603 N N . GLU A 1 201 ? 9.959 14.990 -23.608 1.00 70.69 201 GLU A N 1
ATOM 1604 C CA . GLU A 1 201 ? 8.865 14.048 -23.813 1.00 70.69 201 GLU A CA 1
ATOM 1605 C C . GLU A 1 201 ? 8.840 12.980 -22.719 1.00 70.69 201 GLU A C 1
ATOM 1607 O O . GLU A 1 201 ? 7.753 12.595 -22.296 1.00 70.69 201 GLU A O 1
ATOM 1612 N N . TRP A 1 202 ? 9.992 12.627 -22.132 1.00 80.06 202 TRP A N 1
ATOM 1613 C CA . TRP A 1 202 ? 10.078 11.623 -21.062 1.00 80.06 202 TRP A CA 1
ATOM 1614 C C . TRP A 1 202 ? 9.272 12.005 -19.826 1.00 80.06 202 TRP A C 1
ATOM 1616 O O . TRP A 1 202 ? 8.549 11.179 -19.270 1.00 80.06 202 TRP A O 1
ATOM 1626 N N . PHE A 1 203 ? 9.354 13.267 -19.394 1.00 86.44 203 PHE A N 1
ATOM 1627 C CA . PHE A 1 203 ? 8.570 13.746 -18.256 1.00 86.44 203 PHE A CA 1
ATOM 1628 C C . PHE A 1 203 ? 7.066 13.727 -18.547 1.00 86.44 203 PHE A C 1
ATOM 1630 O O . PHE A 1 203 ? 6.278 13.444 -17.645 1.00 86.44 203 PHE A O 1
ATOM 1637 N N . LYS A 1 204 ? 6.651 13.979 -19.795 1.00 86.75 204 LYS A N 1
ATOM 1638 C CA . LYS A 1 204 ? 5.236 13.925 -20.197 1.00 86.75 204 LYS A CA 1
ATOM 1639 C C . LYS A 1 204 ? 4.707 12.494 -20.230 1.00 86.75 204 LYS A C 1
ATOM 1641 O O . LYS A 1 204 ? 3.562 12.272 -19.857 1.00 86.75 204 LYS A O 1
ATOM 1646 N N . SER A 1 205 ? 5.542 11.539 -20.632 1.00 91.06 205 SER A N 1
ATOM 1647 C CA . SER A 1 205 ? 5.214 10.113 -20.701 1.00 91.06 205 SER A CA 1
ATOM 1648 C C . SER A 1 205 ? 5.596 9.332 -19.434 1.00 91.06 205 SER A C 1
ATOM 1650 O O . SER A 1 205 ? 5.802 8.116 -19.472 1.00 91.06 205 SER A O 1
ATOM 1652 N N . SER A 1 206 ? 5.742 10.019 -18.300 1.00 93.88 206 SER A N 1
ATOM 1653 C CA . SER A 1 206 ? 6.066 9.401 -17.016 1.00 93.88 206 SER A CA 1
ATOM 1654 C C . SER A 1 206 ? 5.364 10.086 -15.851 1.00 93.88 206 SER 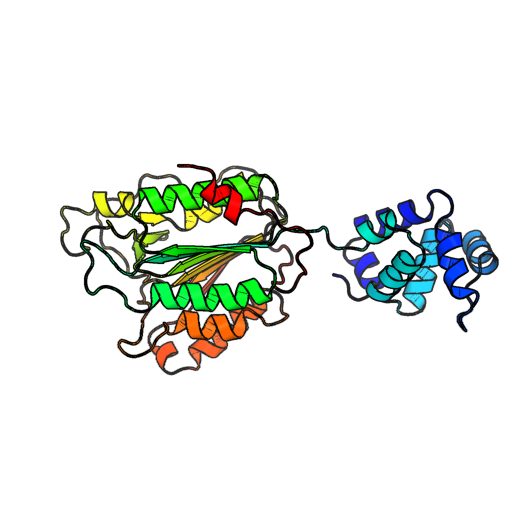A C 1
ATOM 1656 O O . SER A 1 206 ? 4.971 11.255 -15.911 1.00 93.88 206 SER A O 1
ATOM 1658 N N . ILE A 1 207 ? 5.210 9.336 -14.761 1.00 96.81 207 ILE A N 1
ATOM 1659 C CA . ILE A 1 207 ? 4.583 9.806 -13.528 1.00 96.81 207 ILE A CA 1
ATOM 1660 C C . ILE A 1 207 ? 5.624 9.820 -12.412 1.00 96.81 207 ILE A C 1
ATOM 1662 O O . ILE A 1 207 ? 6.205 8.786 -12.079 1.00 96.81 207 ILE A O 1
ATOM 1666 N N . CYS A 1 208 ? 5.841 10.990 -11.810 1.00 97.25 208 CYS A N 1
ATOM 1667 C CA . CYS A 1 208 ? 6.703 11.131 -10.641 1.00 97.25 208 CYS A CA 1
ATOM 1668 C C . CYS A 1 208 ? 6.088 10.423 -9.427 1.00 97.25 208 CYS A C 1
ATOM 1670 O O . CYS A 1 208 ? 4.919 10.633 -9.103 1.00 97.25 208 CYS A O 1
ATOM 1672 N N . VAL A 1 209 ? 6.879 9.628 -8.707 1.00 97.94 209 VAL A N 1
ATOM 1673 C CA . VAL A 1 209 ? 6.422 8.920 -7.499 1.00 97.94 209 VAL A CA 1
ATOM 1674 C C . VAL A 1 209 ? 6.004 9.899 -6.393 1.00 97.94 209 VAL A C 1
ATOM 1676 O O . VAL A 1 209 ? 5.064 9.621 -5.647 1.00 97.94 209 VAL A O 1
ATOM 1679 N N . ASP A 1 210 ? 6.633 11.075 -6.307 1.00 96.44 210 ASP A N 1
ATOM 1680 C CA . ASP A 1 210 ? 6.287 12.088 -5.299 1.00 96.44 210 ASP A CA 1
ATOM 1681 C C . ASP A 1 210 ? 4.908 12.727 -5.539 1.00 96.44 210 ASP A C 1
ATOM 1683 O O . ASP A 1 210 ? 4.295 13.217 -4.590 1.00 96.44 210 ASP A O 1
ATOM 1687 N N . LEU A 1 211 ? 4.351 12.634 -6.757 1.00 97.38 211 LEU A N 1
ATOM 1688 C CA . LEU A 1 211 ? 2.955 13.003 -7.012 1.00 97.38 211 LEU A CA 1
ATOM 1689 C C . LEU A 1 211 ? 1.997 12.173 -6.147 1.00 97.38 211 LEU A C 1
ATOM 1691 O O . LEU A 1 211 ? 1.043 12.715 -5.598 1.00 97.38 211 LEU A O 1
ATOM 1695 N N . LEU A 1 212 ? 2.273 10.877 -5.969 1.00 98.00 212 LEU A N 1
ATOM 1696 C CA . LEU A 1 212 ? 1.439 9.994 -5.150 1.00 98.00 212 LEU A CA 1
ATOM 1697 C C . LEU A 1 212 ? 1.457 10.423 -3.677 1.00 98.00 212 LEU A C 1
ATOM 1699 O O . LEU A 1 212 ? 0.427 10.397 -3.009 1.00 98.00 212 LEU A O 1
ATOM 1703 N N . VAL A 1 213 ? 2.620 10.857 -3.179 1.00 96.12 213 VAL A N 1
ATOM 1704 C CA . VAL A 1 213 ? 2.771 11.380 -1.812 1.00 96.12 213 VAL A CA 1
ATOM 1705 C C . VAL A 1 213 ? 2.006 12.694 -1.656 1.00 96.12 213 VAL A C 1
ATOM 1707 O O . VAL A 1 213 ? 1.255 12.855 -0.694 1.00 96.12 213 VAL A O 1
ATOM 1710 N N . LYS A 1 214 ? 2.134 13.611 -2.623 1.00 95.75 214 LYS A N 1
ATOM 1711 C CA . LYS A 1 214 ? 1.372 14.865 -2.650 1.00 95.75 214 LYS A CA 1
ATOM 1712 C C . LYS A 1 214 ? -0.134 14.602 -2.604 1.00 95.75 214 LYS A C 1
ATOM 1714 O O . LYS A 1 214 ? -0.819 15.143 -1.739 1.00 95.75 214 LYS A O 1
ATOM 1719 N N . MET A 1 215 ? -0.638 13.724 -3.471 1.00 96.44 215 MET A N 1
ATOM 1720 C CA . MET A 1 215 ? -2.057 13.362 -3.510 1.00 96.44 215 MET A CA 1
ATOM 1721 C C . MET A 1 215 ? -2.518 12.720 -2.196 1.00 96.44 215 MET A C 1
ATOM 1723 O O . MET A 1 215 ? -3.602 13.033 -1.708 1.00 96.44 215 MET A O 1
ATOM 1727 N N . ALA A 1 216 ? -1.693 11.872 -1.574 1.00 95.12 216 ALA A N 1
ATOM 1728 C CA . ALA A 1 216 ? -2.002 11.285 -0.272 1.00 95.12 216 ALA A CA 1
ATOM 1729 C C . ALA A 1 216 ? -2.164 12.350 0.823 1.00 95.12 216 ALA A C 1
ATOM 1731 O O . ALA A 1 216 ? -3.121 12.294 1.596 1.00 95.12 216 ALA A O 1
ATOM 1732 N N . HIS A 1 217 ? -1.277 13.351 0.857 1.00 93.75 217 HIS A N 1
ATOM 1733 C CA . HIS A 1 217 ? -1.390 14.473 1.788 1.00 93.75 217 HIS A CA 1
ATOM 1734 C C . HIS A 1 217 ? -2.630 15.332 1.515 1.00 93.75 217 HIS A C 1
ATOM 1736 O O . HIS A 1 217 ? -3.368 15.650 2.447 1.00 93.75 217 HIS A O 1
ATOM 1742 N N . GLU A 1 218 ? -2.910 15.657 0.250 1.00 93.19 218 GLU A N 1
ATOM 1743 C CA . GLU A 1 218 ? -4.102 16.417 -0.147 1.00 93.19 218 GLU A CA 1
ATOM 1744 C C . GLU A 1 218 ? -5.402 15.707 0.251 1.00 93.19 218 GLU A C 1
ATOM 1746 O O . GLU A 1 218 ? -6.370 16.355 0.656 1.00 93.19 218 GLU A O 1
ATOM 1751 N N . LYS A 1 219 ? -5.431 14.371 0.159 1.00 92.19 219 LYS A N 1
ATOM 1752 C CA . LYS A 1 219 ? -6.575 13.543 0.572 1.00 92.19 219 LYS A CA 1
ATOM 1753 C C . LYS A 1 219 ? -6.543 13.148 2.051 1.00 92.19 219 LYS A C 1
ATOM 1755 O O . LYS A 1 219 ? -7.471 12.487 2.504 1.00 92.19 219 LYS A O 1
ATOM 1760 N N . LYS A 1 220 ? -5.529 13.594 2.803 1.00 90.88 220 LYS A N 1
ATOM 1761 C CA . LYS A 1 220 ? -5.337 13.337 4.240 1.00 90.88 220 LYS A CA 1
ATOM 1762 C C . LYS A 1 220 ? -5.353 11.848 4.596 1.00 90.88 220 LYS A C 1
ATOM 1764 O O . LYS A 1 220 ? -5.906 11.480 5.627 1.00 90.88 220 LYS A O 1
ATOM 1769 N N . LEU A 1 221 ? -4.756 11.012 3.749 1.00 92.25 221 LEU A N 1
ATOM 1770 C CA . LEU A 1 221 ? -4.727 9.570 3.980 1.00 92.25 221 LEU A CA 1
ATOM 1771 C C . LEU A 1 221 ? -3.924 9.223 5.240 1.00 92.25 221 LEU A C 1
ATOM 1773 O O . LEU A 1 221 ? -2.864 9.800 5.490 1.00 92.25 221 LEU A O 1
ATOM 1777 N N . ASP A 1 222 ? -4.415 8.250 5.998 1.00 91.25 222 ASP A N 1
ATOM 1778 C CA . ASP A 1 222 ? -3.752 7.691 7.171 1.00 91.25 222 ASP A CA 1
ATOM 1779 C C . ASP A 1 222 ? -2.696 6.658 6.762 1.00 91.25 222 ASP A C 1
ATOM 1781 O O . ASP A 1 222 ? -1.639 6.582 7.385 1.00 91.25 222 ASP A O 1
ATOM 1785 N N . HIS A 1 223 ? -2.931 5.875 5.703 1.00 93.56 223 HIS A N 1
ATOM 1786 C CA . HIS A 1 223 ? -2.059 4.758 5.331 1.00 93.56 223 HIS A CA 1
ATOM 1787 C C . HIS A 1 223 ? -1.853 4.657 3.816 1.00 93.56 223 HIS A C 1
ATOM 1789 O O . HIS A 1 223 ? -2.801 4.415 3.068 1.00 93.56 223 HIS A O 1
ATOM 1795 N N . LEU A 1 224 ? -0.601 4.760 3.357 1.00 96.81 224 LEU A N 1
ATOM 1796 C CA . LEU A 1 224 ? -0.241 4.503 1.960 1.00 96.81 224 LEU A CA 1
ATOM 1797 C C . LEU A 1 224 ? 1.096 3.766 1.856 1.00 96.81 224 LEU A C 1
ATOM 1799 O O . LEU A 1 224 ? 2.141 4.274 2.250 1.00 96.81 224 LEU A O 1
ATOM 1803 N N . LEU A 1 225 ? 1.078 2.588 1.243 1.00 98.00 225 LEU A N 1
ATOM 1804 C CA . LEU A 1 225 ? 2.282 1.853 0.872 1.00 98.00 225 LEU A CA 1
ATOM 1805 C C . LEU A 1 225 ? 2.465 1.909 -0.648 1.00 98.00 225 LEU A C 1
ATOM 1807 O O . LEU A 1 225 ? 1.638 1.402 -1.402 1.00 98.00 225 LEU A O 1
ATOM 1811 N N . ILE A 1 226 ? 3.562 2.514 -1.087 1.00 98.69 226 ILE A N 1
ATOM 1812 C CA . ILE A 1 226 ? 3.977 2.612 -2.486 1.00 98.69 226 ILE A CA 1
ATOM 1813 C C . ILE A 1 226 ? 5.106 1.602 -2.699 1.00 98.69 226 ILE A C 1
ATOM 1815 O O . ILE A 1 226 ? 6.152 1.719 -2.067 1.00 98.69 226 ILE A O 1
ATOM 1819 N N . ILE A 1 227 ? 4.913 0.623 -3.583 1.00 98.69 227 ILE A N 1
ATOM 1820 C CA . ILE A 1 227 ? 5.935 -0.365 -3.962 1.00 98.69 227 ILE A CA 1
ATOM 1821 C C . ILE A 1 227 ? 6.296 -0.161 -5.430 1.00 98.69 227 ILE A C 1
ATOM 1823 O O . ILE A 1 227 ? 5.444 -0.306 -6.305 1.00 98.69 227 ILE A O 1
ATOM 1827 N N . VAL A 1 228 ? 7.556 0.141 -5.711 1.00 98.44 228 VAL A N 1
ATOM 1828 C CA . VAL A 1 228 ? 8.024 0.427 -7.066 1.00 98.44 228 VAL A CA 1
ATOM 1829 C C . VAL A 1 228 ? 9.141 -0.538 -7.445 1.00 98.44 228 VAL A C 1
ATOM 1831 O O . VAL A 1 228 ? 10.212 -0.535 -6.836 1.00 98.44 228 VAL A O 1
ATOM 1834 N N . ASP A 1 229 ? 8.887 -1.369 -8.453 1.00 98.00 229 ASP A N 1
ATOM 1835 C CA . ASP A 1 229 ? 9.871 -2.285 -9.024 1.00 98.00 229 ASP A CA 1
ATOM 1836 C C . ASP A 1 229 ? 10.294 -1.806 -10.416 1.00 98.00 229 ASP A C 1
ATOM 1838 O O . ASP A 1 229 ? 9.674 -2.134 -11.429 1.00 98.00 229 ASP A O 1
ATOM 1842 N N . MET A 1 230 ? 11.314 -0.946 -10.430 1.00 96.00 230 MET A N 1
ATOM 1843 C CA . MET A 1 230 ? 11.855 -0.305 -11.628 1.00 96.00 230 MET A CA 1
ATOM 1844 C C . MET A 1 230 ? 13.318 0.095 -11.410 1.00 96.00 230 MET A C 1
ATOM 1846 O O . MET A 1 230 ? 13.783 0.181 -10.272 1.00 96.00 230 MET A O 1
ATOM 1850 N N . CYS A 1 231 ? 14.045 0.366 -12.492 1.00 94.06 231 CYS A N 1
ATOM 1851 C CA . CYS A 1 231 ? 15.383 0.951 -12.405 1.00 94.06 231 CYS A CA 1
ATOM 1852 C C . CYS A 1 231 ? 15.333 2.367 -11.814 1.00 94.06 231 CYS A C 1
ATOM 1854 O O . CYS A 1 231 ? 14.404 3.127 -12.078 1.00 94.06 231 CYS A O 1
ATOM 1856 N N . LEU A 1 232 ? 16.372 2.734 -11.066 1.00 94.06 232 LEU A N 1
ATOM 1857 C CA . LEU A 1 232 ? 16.596 4.083 -10.537 1.00 94.06 232 LEU A CA 1
ATOM 1858 C C . LEU A 1 232 ? 17.892 4.678 -11.096 1.00 94.06 232 LEU A C 1
ATOM 1860 O O . LEU A 1 232 ? 18.591 5.437 -10.433 1.00 94.06 232 LEU A O 1
ATOM 1864 N N . THR A 1 233 ? 18.250 4.292 -12.317 1.00 90.88 233 THR A N 1
ATOM 1865 C CA . THR A 1 233 ? 19.385 4.869 -13.035 1.00 90.88 233 THR A CA 1
ATOM 1866 C C . THR A 1 233 ? 19.085 6.320 -13.396 1.00 90.88 233 THR A C 1
ATOM 1868 O O . THR A 1 233 ? 17.978 6.629 -13.844 1.00 90.88 233 THR A O 1
ATOM 1871 N N . GLU A 1 234 ? 20.071 7.196 -13.210 1.00 87.38 234 GLU A N 1
ATOM 1872 C CA . GLU A 1 234 ? 19.945 8.619 -13.528 1.00 87.38 234 GLU A CA 1
ATOM 1873 C C . GLU A 1 234 ? 19.758 8.822 -15.035 1.00 87.38 234 GLU A C 1
ATOM 1875 O O . GLU A 1 234 ? 20.529 8.294 -15.841 1.00 87.38 234 GLU A O 1
ATOM 1880 N N . CYS A 1 235 ? 18.762 9.617 -15.416 1.00 83.00 235 CYS A N 1
ATOM 1881 C CA . CYS A 1 235 ? 18.646 10.143 -16.762 1.00 83.00 235 CYS A CA 1
ATOM 1882 C C . CYS A 1 235 ? 19.390 11.487 -16.844 1.00 83.00 235 CYS A C 1
ATOM 1884 O O . CYS A 1 235 ? 19.055 12.454 -16.153 1.00 83.00 235 CYS A O 1
ATOM 1886 N N . ASN A 1 236 ? 20.394 11.570 -17.719 1.00 75.38 236 ASN A N 1
ATOM 1887 C CA . ASN A 1 236 ? 21.247 12.755 -17.880 1.00 75.38 236 ASN A CA 1
ATOM 1888 C C . ASN A 1 236 ? 20.591 13.849 -18.745 1.00 75.38 236 ASN A C 1
ATOM 1890 O O . ASN A 1 236 ? 21.232 14.400 -19.634 1.00 75.38 236 ASN A O 1
ATOM 1894 N N . SER A 1 237 ? 19.316 14.139 -18.488 1.00 77.06 237 SER A N 1
ATOM 1895 C CA . SER A 1 237 ? 18.573 15.204 -19.162 1.00 77.06 237 SER A CA 1
ATOM 1896 C C . SER A 1 237 ? 19.081 16.580 -18.722 1.00 77.06 237 SER A C 1
ATOM 1898 O O . SER A 1 237 ? 19.277 16.820 -17.528 1.00 77.06 237 SER A O 1
ATOM 1900 N N . VAL A 1 238 ? 19.268 17.501 -19.669 1.00 76.56 238 VAL A N 1
ATOM 1901 C CA . VAL A 1 238 ? 19.550 18.920 -19.379 1.00 76.56 238 VAL A CA 1
ATOM 1902 C C . VAL A 1 238 ? 18.259 19.656 -19.015 1.00 76.56 238 VAL A C 1
ATOM 1904 O O . VAL A 1 238 ? 18.279 20.643 -18.276 1.00 76.56 238 VAL A O 1
ATOM 1907 N N . LEU A 1 239 ? 17.127 19.172 -19.529 1.00 79.50 239 LEU A N 1
ATOM 1908 C CA . LEU A 1 239 ? 15.797 19.673 -19.201 1.00 79.50 239 LEU A CA 1
ATOM 1909 C C . LEU A 1 239 ? 15.347 19.147 -17.835 1.00 79.50 239 LEU A C 1
ATOM 1911 O O . LEU A 1 239 ? 15.639 18.005 -17.479 1.00 79.50 239 LEU A O 1
ATOM 1915 N N . ASP A 1 240 ? 14.616 19.981 -17.095 1.00 83.62 240 ASP A N 1
ATOM 1916 C CA . ASP A 1 240 ? 14.069 19.647 -15.779 1.00 83.62 240 ASP A CA 1
ATOM 1917 C C . ASP A 1 240 ? 12.551 19.441 -15.843 1.00 83.62 240 ASP A C 1
ATOM 1919 O O . ASP A 1 240 ? 11.875 19.873 -16.783 1.00 83.62 240 ASP A O 1
ATOM 1923 N N . ASP A 1 241 ? 12.017 18.792 -14.814 1.00 86.75 241 ASP A N 1
ATOM 1924 C CA . ASP A 1 241 ? 10.583 18.684 -14.604 1.00 86.75 241 ASP A CA 1
ATOM 1925 C C . ASP A 1 241 ? 10.060 19.885 -13.804 1.00 86.75 241 ASP A C 1
ATOM 1927 O O . ASP A 1 241 ? 10.096 19.900 -12.569 1.00 86.75 241 ASP A O 1
ATOM 1931 N N . ASP A 1 242 ? 9.512 20.865 -14.524 1.00 86.31 242 ASP A N 1
ATOM 1932 C CA . ASP A 1 242 ? 8.936 22.092 -13.960 1.00 86.31 242 ASP A CA 1
ATOM 1933 C C . ASP A 1 242 ? 7.643 21.855 -13.145 1.00 86.31 242 ASP A C 1
ATOM 1935 O O . ASP A 1 242 ? 7.079 22.795 -12.577 1.00 86.31 242 ASP A O 1
ATOM 1939 N N . ARG A 1 243 ? 7.128 20.616 -13.074 1.00 89.38 243 ARG A N 1
ATOM 1940 C CA . ARG A 1 243 ? 5.941 20.288 -12.271 1.00 89.38 243 ARG A CA 1
ATOM 1941 C C . ARG A 1 243 ? 6.256 20.346 -10.774 1.00 89.38 243 ARG A C 1
ATOM 1943 O O . ARG A 1 243 ? 7.271 19.837 -10.288 1.00 89.38 243 ARG A O 1
ATOM 1950 N N . ASP A 1 244 ? 5.325 20.929 -10.021 1.00 89.06 244 ASP A N 1
ATOM 1951 C CA . ASP A 1 244 ? 5.429 21.043 -8.569 1.00 89.06 244 ASP A CA 1
ATOM 1952 C C . ASP A 1 244 ? 4.794 19.843 -7.849 1.00 89.06 244 ASP A C 1
ATOM 1954 O O . ASP A 1 244 ? 3.567 19.682 -7.805 1.00 89.06 244 ASP A O 1
ATOM 1958 N N . TYR A 1 245 ? 5.644 19.025 -7.230 1.00 89.50 245 TYR A N 1
ATOM 1959 C CA . TYR A 1 245 ? 5.243 17.908 -6.366 1.00 89.50 245 TYR A CA 1
ATOM 1960 C C . TYR A 1 245 ? 5.268 18.259 -4.876 1.00 89.50 245 TYR A C 1
ATOM 1962 O O . TYR A 1 245 ? 5.059 17.391 -4.031 1.00 89.50 245 TYR A O 1
ATOM 1970 N N . SER A 1 246 ? 5.513 19.522 -4.537 1.00 85.38 246 SER A N 1
ATOM 1971 C CA . SER A 1 246 ? 5.516 19.982 -3.155 1.00 85.38 246 SER A CA 1
ATOM 1972 C C . SER A 1 246 ? 4.093 20.012 -2.598 1.00 85.38 246 SER A C 1
ATOM 1974 O O . SER A 1 246 ? 3.120 20.292 -3.304 1.00 85.38 246 SER A O 1
ATOM 1976 N N . TYR A 1 247 ? 3.975 19.759 -1.298 1.00 83.00 247 TYR A N 1
ATOM 1977 C CA . TYR A 1 247 ? 2.750 19.986 -0.543 1.00 83.00 247 TYR A CA 1
ATOM 1978 C C . TYR A 1 247 ? 3.050 20.952 0.603 1.00 83.00 247 TYR A C 1
ATOM 1980 O O . TYR A 1 247 ? 3.840 20.651 1.495 1.00 83.00 247 TYR A O 1
ATOM 1988 N N . CYS A 1 248 ? 2.426 22.128 0.569 1.00 76.62 248 CYS A N 1
ATOM 1989 C CA . CYS A 1 248 ? 2.620 23.201 1.548 1.00 76.62 248 CYS A CA 1
ATOM 1990 C C . CYS A 1 248 ? 1.498 23.283 2.599 1.00 76.62 248 CYS A C 1
ATOM 1992 O O . CYS A 1 248 ? 1.463 24.218 3.399 1.00 76.62 248 CYS A O 1
ATOM 1994 N N . GLY A 1 249 ? 0.565 22.326 2.600 1.00 76.38 249 GLY A N 1
ATOM 1995 C CA . GLY A 1 249 ? -0.538 22.274 3.556 1.00 76.38 249 GLY A CA 1
ATOM 1996 C C . GLY A 1 249 ? -0.167 21.624 4.893 1.00 76.38 249 GLY A C 1
ATOM 1997 O O . GLY A 1 249 ? 0.937 21.119 5.105 1.00 76.38 249 GLY A O 1
ATOM 1998 N N . HIS A 1 250 ? -1.138 21.594 5.810 1.00 73.88 250 HIS A N 1
ATOM 1999 C CA . HIS A 1 250 ? -0.990 20.855 7.062 1.00 73.88 250 HIS A CA 1
ATOM 2000 C C . HIS A 1 250 ? -0.962 19.356 6.764 1.00 73.88 250 HIS A C 1
ATOM 2002 O O . HIS A 1 250 ? -1.873 18.820 6.125 1.00 73.88 250 HIS A O 1
ATOM 2008 N N . HIS A 1 251 ? 0.101 18.700 7.217 1.00 72.44 251 HIS A N 1
ATOM 2009 C CA . HIS A 1 251 ? 0.262 17.258 7.110 1.00 72.44 251 HIS A CA 1
ATOM 2010 C C . HIS A 1 251 ? -0.614 16.581 8.165 1.00 72.44 251 HIS A C 1
ATOM 2012 O O . HIS A 1 251 ? -0.773 17.106 9.269 1.00 72.44 251 HIS A O 1
ATOM 2018 N N . ASN A 1 252 ? -1.187 15.422 7.838 1.00 77.50 252 ASN A N 1
ATOM 2019 C CA . ASN A 1 252 ? -1.852 14.593 8.835 1.00 77.50 252 ASN A CA 1
ATOM 2020 C C . ASN A 1 252 ? -0.763 13.955 9.719 1.00 77.50 252 ASN A C 1
ATOM 2022 O O . ASN A 1 252 ? -0.040 13.093 9.230 1.00 77.50 252 ASN A O 1
ATOM 2026 N N . PRO A 1 253 ? -0.613 14.326 11.005 1.00 73.25 253 PRO A N 1
ATOM 2027 C CA . PRO A 1 253 ? 0.464 13.793 11.843 1.00 73.25 253 PRO A CA 1
ATOM 2028 C C . PRO A 1 253 ? 0.323 12.286 12.109 1.00 73.25 253 PRO A C 1
ATOM 2030 O O . PRO A 1 253 ? 1.270 11.657 12.573 1.00 73.25 253 PRO A O 1
ATOM 2033 N N . LYS A 1 254 ? -0.852 11.708 11.825 1.00 75.94 254 LYS A N 1
ATOM 2034 C CA . LYS A 1 254 ? -1.126 10.275 11.945 1.00 75.94 254 LYS A CA 1
ATOM 2035 C C . LYS A 1 254 ? -0.846 9.494 10.664 1.00 75.94 254 LYS A C 1
ATOM 2037 O O . LYS A 1 254 ? -0.891 8.268 10.714 1.00 75.94 254 LYS A O 1
ATOM 2042 N N . SER A 1 255 ? -0.563 10.165 9.542 1.00 87.56 255 SER A N 1
ATOM 2043 C CA . SER A 1 255 ? -0.290 9.464 8.289 1.00 87.56 255 SER A CA 1
ATOM 2044 C C . SER A 1 255 ? 0.945 8.582 8.425 1.00 87.56 255 SER A C 1
ATOM 2046 O O . SER A 1 255 ? 1.909 8.947 9.098 1.00 87.56 255 SER A O 1
ATOM 2048 N N . HIS A 1 256 ? 0.934 7.446 7.747 1.00 92.75 256 HIS A N 1
ATOM 2049 C CA . HIS A 1 256 ? 2.078 6.576 7.570 1.00 92.75 256 HIS A CA 1
ATOM 2050 C C . HIS A 1 256 ? 2.186 6.226 6.090 1.00 92.75 256 HIS A C 1
ATOM 2052 O O . HIS A 1 256 ? 1.414 5.422 5.559 1.00 92.75 256 HIS A O 1
ATOM 2058 N N . ILE A 1 257 ? 3.125 6.887 5.416 1.00 95.00 257 ILE A N 1
ATOM 2059 C CA . ILE A 1 257 ? 3.373 6.722 3.988 1.00 95.00 257 ILE A CA 1
ATOM 2060 C C . ILE A 1 257 ? 4.752 6.098 3.809 1.00 95.00 257 ILE A C 1
ATOM 2062 O O . ILE A 1 257 ? 5.755 6.674 4.228 1.00 95.00 257 ILE A O 1
ATOM 2066 N N . LEU A 1 258 ? 4.814 4.932 3.172 1.00 97.00 258 LEU A N 1
ATOM 2067 C CA . LEU A 1 258 ? 6.069 4.248 2.873 1.00 97.00 258 LEU A CA 1
ATOM 2068 C C . LEU A 1 258 ? 6.281 4.188 1.366 1.00 97.00 258 LEU A C 1
ATOM 2070 O O . LEU A 1 258 ? 5.400 3.738 0.636 1.00 97.00 258 LEU A O 1
ATOM 2074 N N . LYS A 1 259 ? 7.473 4.578 0.908 1.00 97.81 259 LYS A N 1
ATOM 2075 C CA . LYS A 1 259 ? 7.939 4.311 -0.459 1.00 97.81 259 LYS A CA 1
ATOM 2076 C C . LYS A 1 259 ? 8.982 3.213 -0.403 1.00 97.81 259 LYS A C 1
ATOM 2078 O O . LYS A 1 259 ? 10.032 3.415 0.200 1.00 97.81 259 LYS A O 1
ATOM 2083 N N . VAL A 1 260 ? 8.695 2.080 -1.022 1.00 98.31 260 VAL A N 1
ATOM 2084 C CA . VAL A 1 260 ? 9.557 0.904 -1.096 1.00 98.31 260 VAL A CA 1
ATOM 2085 C C . VAL A 1 260 ? 9.986 0.722 -2.544 1.00 98.31 260 VAL A C 1
ATOM 2087 O O . VAL A 1 260 ? 9.146 0.668 -3.438 1.00 98.31 260 VAL A O 1
ATOM 2090 N N . TYR A 1 261 ? 11.288 0.615 -2.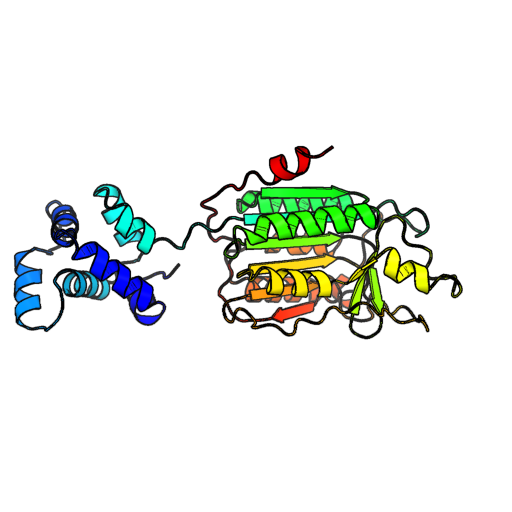767 1.00 98.44 261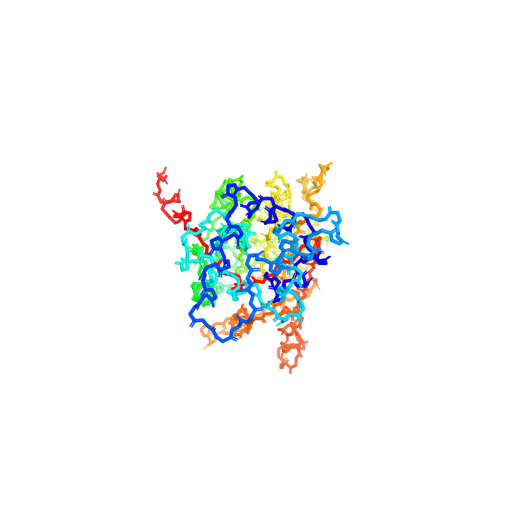 TYR A N 1
ATOM 2091 C CA . TYR A 1 261 ? 11.887 0.451 -4.082 1.00 98.44 261 TYR A CA 1
ATOM 2092 C C . TYR A 1 261 ? 12.634 -0.875 -4.145 1.00 98.44 261 TYR A C 1
ATOM 2094 O O . TYR A 1 261 ? 13.325 -1.259 -3.198 1.00 98.44 261 TYR A O 1
ATOM 2102 N N . SER A 1 262 ? 12.535 -1.555 -5.283 1.00 97.56 262 SER A N 1
ATOM 2103 C CA . SER A 1 262 ? 13.206 -2.839 -5.498 1.00 97.56 262 SER A CA 1
ATOM 2104 C C . SER A 1 262 ? 14.730 -2.742 -5.599 1.00 97.56 262 SER A C 1
ATOM 2106 O O . SER A 1 262 ? 15.412 -3.759 -5.474 1.00 97.56 262 SER A O 1
ATOM 2108 N N . THR A 1 263 ? 15.269 -1.540 -5.809 1.00 96.75 263 THR A N 1
ATOM 2109 C CA . THR A 1 263 ? 16.702 -1.262 -5.973 1.00 96.75 263 THR A CA 1
ATOM 2110 C C . THR A 1 263 ? 17.083 0.083 -5.351 1.00 96.75 263 THR A C 1
ATOM 2112 O O . THR A 1 263 ? 16.196 0.858 -4.993 1.00 96.75 263 THR A O 1
ATOM 2115 N N . SER A 1 264 ? 18.377 0.362 -5.179 1.00 95.06 264 SER A N 1
ATOM 2116 C CA . SER A 1 264 ? 18.883 1.606 -4.580 1.00 95.06 264 SER A CA 1
ATOM 2117 C C . SER A 1 264 ? 18.997 2.714 -5.631 1.00 95.06 264 SER A C 1
ATOM 2119 O O . SER A 1 264 ? 19.030 2.411 -6.826 1.00 95.06 264 SER A O 1
ATOM 2121 N N . PRO A 1 265 ? 19.066 3.998 -5.226 1.00 93.25 265 PRO A N 1
ATOM 2122 C CA . PRO A 1 265 ? 19.335 5.086 -6.163 1.00 93.25 265 PRO A CA 1
ATOM 2123 C C . PRO A 1 265 ? 20.557 4.776 -7.033 1.00 93.25 265 PRO A C 1
ATOM 2125 O O . PRO A 1 265 ? 21.537 4.204 -6.547 1.00 93.25 265 PRO A O 1
ATOM 2128 N N . TYR A 1 266 ? 20.493 5.149 -8.309 1.00 91.00 266 TYR A N 1
ATOM 2129 C CA . TYR A 1 266 ? 21.525 4.891 -9.321 1.00 91.00 266 TYR A CA 1
ATOM 2130 C C . TYR A 1 266 ? 21.744 3.415 -9.704 1.00 91.00 266 TYR A C 1
ATOM 2132 O O . TYR A 1 266 ? 22.691 3.115 -10.432 1.00 91.00 266 TYR A O 1
ATOM 2140 N N . GLN A 1 267 ? 20.888 2.486 -9.265 1.00 93.06 267 GLN A N 1
ATOM 2141 C CA . GLN A 1 267 ? 20.974 1.064 -9.618 1.00 93.06 267 GLN A CA 1
ATOM 2142 C C . GLN A 1 267 ? 19.845 0.609 -10.553 1.00 93.06 267 GLN A C 1
ATOM 2144 O O . GLN A 1 267 ? 18.765 1.199 -10.620 1.00 93.06 267 GLN A O 1
ATOM 2149 N N . GLY A 1 268 ? 20.098 -0.486 -11.272 1.00 91.81 268 GLY A N 1
ATOM 2150 C CA . GLY A 1 268 ? 19.076 -1.195 -12.038 1.00 91.81 268 GLY A CA 1
ATOM 2151 C C . GLY A 1 268 ? 18.197 -2.081 -11.151 1.00 91.81 268 GLY A C 1
ATOM 2152 O O . GLY A 1 268 ? 18.614 -2.510 -10.074 1.00 91.81 268 GLY A O 1
ATOM 2153 N N . SER A 1 269 ? 16.983 -2.369 -11.620 1.00 92.19 269 SER A N 1
ATOM 2154 C CA . SER A 1 269 ? 16.185 -3.507 -11.151 1.00 92.19 269 SER A CA 1
ATOM 2155 C C . SER A 1 269 ? 16.142 -4.558 -12.254 1.00 92.19 269 SER A C 1
ATOM 2157 O O . SER A 1 269 ? 16.066 -4.218 -13.436 1.00 92.19 269 SER A O 1
ATOM 2159 N N . HIS A 1 270 ? 16.226 -5.830 -11.879 1.00 90.75 270 HIS A N 1
ATOM 2160 C CA . HIS A 1 270 ? 16.427 -6.920 -12.822 1.00 90.75 270 HIS A CA 1
ATOM 2161 C C . HIS A 1 270 ? 15.260 -7.914 -12.831 1.00 90.75 270 HIS A C 1
ATOM 2163 O O . HIS A 1 270 ? 14.567 -8.117 -11.834 1.00 90.75 270 HIS A O 1
ATOM 2169 N N . GLU A 1 271 ? 15.103 -8.600 -13.964 1.00 87.1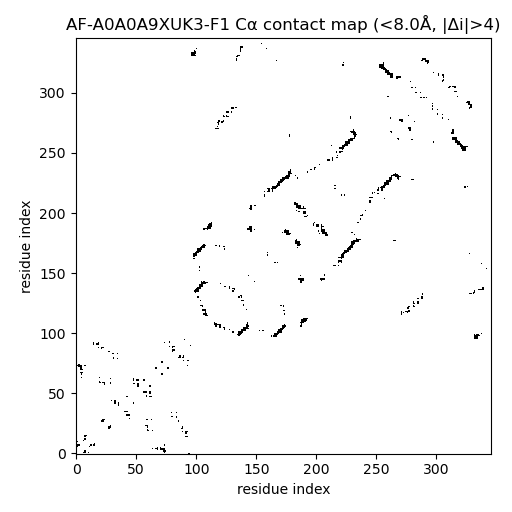9 271 GLU A N 1
ATOM 2170 C CA . GLU A 1 271 ? 14.232 -9.763 -14.150 1.00 87.19 271 GLU A CA 1
ATOM 2171 C C . GLU A 1 271 ? 15.033 -10.933 -14.748 1.00 87.19 271 GLU A C 1
ATOM 2173 O O . GLU A 1 271 ? 16.069 -10.745 -15.392 1.00 87.19 271 GLU A O 1
ATOM 2178 N N . TYR A 1 272 ? 14.575 -12.165 -14.524 1.00 79.19 272 TYR A N 1
ATOM 2179 C CA . TYR A 1 272 ? 15.131 -13.337 -15.197 1.00 79.19 272 TYR A CA 1
ATOM 2180 C C . TYR A 1 272 ? 14.444 -13.522 -16.548 1.00 79.19 272 TYR A C 1
ATOM 2182 O O . TYR A 1 272 ? 13.224 -13.625 -16.617 1.00 79.19 272 TYR A O 1
ATOM 2190 N N . LEU A 1 273 ? 15.223 -13.700 -17.618 1.00 73.25 273 LEU A N 1
ATOM 2191 C CA . LEU A 1 273 ? 14.661 -13.933 -18.954 1.00 73.25 273 LEU A CA 1
ATOM 2192 C C . LEU A 1 273 ? 13.824 -15.225 -19.060 1.00 73.25 273 LEU A C 1
ATOM 2194 O O . LEU A 1 273 ? 12.970 -15.309 -19.943 1.00 73.25 273 LEU A O 1
ATOM 2198 N N . ASN A 1 274 ? 14.058 -16.209 -18.182 1.00 83.25 274 ASN A N 1
ATOM 2199 C CA . ASN A 1 274 ? 13.445 -17.544 -18.235 1.00 83.25 274 ASN A CA 1
ATOM 2200 C C . ASN A 1 274 ? 12.601 -17.902 -16.997 1.00 83.25 274 ASN A C 1
ATOM 2202 O O . ASN A 1 274 ? 12.152 -19.041 -16.892 1.00 83.25 274 ASN A O 1
ATOM 2206 N N . GLU A 1 275 ? 12.384 -16.972 -16.065 1.00 89.00 275 GLU A N 1
ATOM 2207 C CA . GLU A 1 275 ? 11.502 -17.208 -14.915 1.00 89.00 275 GLU A CA 1
ATOM 2208 C C . GLU A 1 275 ? 10.172 -16.475 -15.105 1.00 89.00 275 GLU A C 1
ATOM 2210 O O . GLU A 1 275 ? 10.121 -15.438 -15.767 1.00 89.00 275 GLU A O 1
ATOM 2215 N N . PRO A 1 276 ? 9.083 -16.972 -14.498 1.00 91.12 276 PRO A N 1
ATOM 2216 C CA . PRO A 1 276 ? 7.777 -16.330 -14.607 1.00 91.12 276 PRO A CA 1
ATOM 2217 C C . PRO A 1 276 ? 7.670 -15.001 -13.844 1.00 91.12 276 PRO A C 1
ATOM 2219 O O . PRO A 1 276 ? 6.727 -14.257 -14.112 1.00 91.12 276 PRO A O 1
ATOM 2222 N N . TYR A 1 277 ? 8.590 -14.722 -12.911 1.00 95.12 277 TYR A N 1
ATOM 2223 C CA . TYR A 1 277 ? 8.523 -13.595 -11.975 1.00 95.12 277 TYR A CA 1
ATOM 2224 C C . TYR A 1 277 ? 9.865 -12.865 -11.841 1.00 95.12 277 TYR A C 1
ATOM 2226 O O . TYR A 1 277 ? 10.929 -13.490 -11.907 1.00 95.12 277 TYR A O 1
ATOM 2234 N N . GLY A 1 278 ? 9.803 -11.559 -11.582 1.00 93.19 278 GLY A N 1
ATOM 2235 C CA . GLY A 1 278 ? 10.945 -10.715 -11.247 1.00 93.19 278 GLY A CA 1
ATOM 2236 C C . GLY A 1 278 ? 11.533 -11.059 -9.876 1.00 93.19 278 GLY A C 1
ATOM 2237 O O . GLY A 1 278 ? 10.872 -11.641 -9.007 1.00 93.19 278 GLY A O 1
ATOM 2238 N N . PHE A 1 279 ? 12.804 -10.705 -9.659 1.00 93.44 279 PHE A N 1
ATOM 2239 C CA . PHE A 1 279 ? 13.523 -11.073 -8.433 1.00 93.44 279 PHE A CA 1
ATOM 2240 C C . PHE A 1 279 ? 12.856 -10.499 -7.186 1.00 93.44 279 PHE A C 1
ATOM 2242 O O . PHE A 1 279 ? 12.617 -11.222 -6.211 1.00 93.44 279 PHE A O 1
ATOM 2249 N N . TYR A 1 280 ? 12.583 -9.195 -7.219 1.00 95.69 280 TYR A N 1
ATOM 2250 C CA . TYR A 1 280 ? 12.048 -8.484 -6.074 1.00 95.69 280 TYR A CA 1
ATOM 2251 C C . TYR A 1 280 ? 10.590 -8.849 -5.827 1.00 95.69 280 TYR A C 1
ATOM 2253 O O . TYR A 1 280 ? 10.246 -9.202 -4.699 1.00 95.69 280 TYR A O 1
ATOM 2261 N N . MET A 1 281 ? 9.749 -8.873 -6.868 1.00 96.00 281 MET A N 1
ATOM 2262 C CA . MET A 1 281 ? 8.328 -9.144 -6.658 1.00 96.00 281 MET A CA 1
ATOM 2263 C C . MET A 1 281 ? 8.045 -10.568 -6.166 1.00 96.00 281 MET A C 1
ATOM 2265 O O . MET A 1 281 ? 7.203 -10.759 -5.281 1.00 96.00 281 MET A O 1
ATOM 2269 N N . LYS A 1 282 ? 8.807 -11.565 -6.640 1.00 94.94 282 LYS A N 1
ATOM 2270 C CA . LYS A 1 282 ? 8.779 -12.921 -6.072 1.00 94.94 282 LYS A CA 1
ATOM 2271 C C . LYS A 1 282 ? 9.120 -12.903 -4.583 1.00 94.94 282 LYS A C 1
ATOM 2273 O O . LYS A 1 282 ? 8.407 -13.490 -3.777 1.00 94.94 282 LYS A O 1
ATOM 2278 N N . HIS A 1 283 ? 10.184 -12.195 -4.211 1.00 95.75 283 HIS A N 1
ATOM 2279 C CA . HIS A 1 283 ? 10.654 -12.127 -2.833 1.00 95.75 283 HIS A CA 1
ATOM 2280 C C . HIS A 1 283 ? 9.691 -11.394 -1.887 1.00 95.75 283 HIS A C 1
ATOM 2282 O O . HIS A 1 283 ? 9.367 -11.909 -0.814 1.00 95.75 283 HIS A O 1
ATOM 2288 N N . ILE A 1 284 ? 9.224 -10.199 -2.259 1.00 96.44 284 ILE A N 1
ATOM 2289 C CA . ILE A 1 284 ? 8.357 -9.398 -1.390 1.00 96.44 284 ILE A CA 1
ATOM 2290 C C . ILE A 1 284 ? 6.996 -10.073 -1.206 1.00 96.44 284 ILE A C 1
ATOM 2292 O O . ILE A 1 284 ? 6.445 -10.040 -0.109 1.00 96.44 284 ILE A O 1
ATOM 2296 N N . SER A 1 285 ? 6.494 -10.787 -2.220 1.00 95.19 285 SER A N 1
ATOM 2297 C CA . SER A 1 285 ? 5.238 -11.543 -2.131 1.00 95.19 285 SER A CA 1
ATOM 2298 C C . SER A 1 285 ? 5.286 -12.677 -1.094 1.00 95.19 285 SER A C 1
ATOM 2300 O O . SER A 1 285 ? 4.250 -13.000 -0.514 1.00 95.19 285 SER A O 1
ATOM 2302 N N . GLU A 1 286 ? 6.473 -13.233 -0.804 1.00 93.94 286 GLU A N 1
ATOM 2303 C CA . GLU A 1 286 ? 6.715 -14.218 0.271 1.00 93.94 286 GLU A CA 1
ATOM 2304 C C . GLU A 1 286 ? 6.729 -13.575 1.677 1.00 93.94 286 GLU A C 1
ATOM 2306 O O . GLU A 1 286 ? 6.630 -14.267 2.693 1.00 93.94 286 GLU A O 1
ATOM 2311 N N . HIS A 1 287 ? 6.877 -12.248 1.758 1.00 95.81 287 HIS A N 1
ATOM 2312 C CA . HIS A 1 287 ? 7.043 -11.501 3.010 1.00 95.81 287 HIS A CA 1
ATOM 2313 C C . HIS A 1 287 ? 5.823 -10.656 3.371 1.00 95.81 287 HIS A C 1
ATOM 2315 O O . HIS A 1 287 ? 5.503 -10.542 4.552 1.00 95.81 287 HIS A O 1
ATOM 2321 N N . ILE A 1 288 ? 5.123 -10.107 2.375 1.00 95.75 288 ILE A N 1
ATOM 2322 C CA . ILE A 1 288 ? 4.049 -9.113 2.527 1.00 95.75 288 ILE A CA 1
ATOM 2323 C C . ILE A 1 288 ? 2.858 -9.614 3.355 1.00 95.75 288 ILE A C 1
ATOM 2325 O O . ILE A 1 288 ? 2.109 -8.819 3.913 1.00 95.75 288 ILE A O 1
ATOM 2329 N N . THR A 1 289 ? 2.696 -10.933 3.480 1.00 94.88 289 THR A N 1
ATOM 2330 C CA . THR A 1 289 ? 1.634 -11.553 4.280 1.00 94.88 289 THR A CA 1
ATOM 2331 C C . THR A 1 289 ? 2.036 -11.821 5.726 1.00 94.88 289 THR A C 1
ATOM 2333 O O . THR A 1 289 ? 1.233 -12.372 6.470 1.00 94.88 289 THR A O 1
ATOM 2336 N N . LYS A 1 290 ? 3.247 -11.489 6.180 1.00 93.31 290 LYS A N 1
ATOM 2337 C CA . LYS A 1 290 ? 3.665 -11.741 7.570 1.00 93.31 290 LYS A CA 1
ATOM 2338 C C . LYS A 1 290 ? 2.945 -10.794 8.539 1.00 93.31 290 LYS A C 1
ATOM 2340 O O . LYS A 1 290 ? 2.696 -9.637 8.216 1.00 93.31 290 LYS A O 1
ATOM 2345 N N . ASP A 1 291 ? 2.602 -11.285 9.731 1.00 91.75 291 ASP A N 1
ATOM 2346 C CA . ASP A 1 291 ? 1.934 -10.473 10.758 1.00 91.75 291 ASP A CA 1
ATOM 2347 C C . ASP A 1 291 ? 2.930 -9.599 11.525 1.00 91.75 291 ASP A C 1
ATOM 2349 O O . ASP A 1 291 ? 3.376 -9.934 12.621 1.00 91.75 291 ASP A O 1
ATOM 2353 N N . LYS A 1 292 ? 3.359 -8.505 10.898 1.00 90.50 292 LYS A N 1
ATOM 2354 C CA . LYS A 1 292 ? 4.320 -7.562 11.473 1.00 90.50 292 LYS A CA 1
ATOM 2355 C C . LYS A 1 292 ? 3.914 -6.120 11.162 1.00 90.50 292 LYS A C 1
ATOM 2357 O O . LYS A 1 292 ? 3.212 -5.887 10.173 1.00 90.50 292 LYS A O 1
ATOM 2362 N N . PRO A 1 293 ? 4.354 -5.143 11.980 1.00 91.44 293 PRO A N 1
ATOM 2363 C CA . PRO A 1 293 ? 4.370 -3.742 11.565 1.00 91.44 293 PRO A CA 1
ATOM 2364 C C . PRO A 1 293 ? 5.040 -3.604 10.195 1.00 91.44 293 PRO A C 1
ATOM 2366 O O . PRO A 1 293 ? 6.040 -4.279 9.939 1.00 91.44 293 PRO A O 1
ATOM 2369 N N . ILE A 1 294 ? 4.488 -2.759 9.320 1.00 94.25 294 ILE A N 1
ATOM 2370 C CA . ILE A 1 294 ? 4.922 -2.687 7.919 1.00 94.25 294 ILE A CA 1
ATOM 2371 C C . ILE A 1 294 ? 6.413 -2.361 7.787 1.00 94.25 294 ILE A C 1
ATOM 2373 O O . ILE A 1 294 ? 7.099 -3.007 7.006 1.00 94.25 294 ILE A O 1
ATOM 2377 N N . GLU A 1 295 ? 6.947 -1.448 8.599 1.00 94.75 295 GLU A N 1
ATOM 2378 C CA . GLU A 1 295 ? 8.373 -1.107 8.586 1.00 94.75 295 GLU A CA 1
ATOM 2379 C C . GLU A 1 295 ? 9.243 -2.328 8.895 1.00 94.75 295 GLU A C 1
ATOM 2381 O O . GLU A 1 295 ? 10.143 -2.654 8.126 1.00 94.75 295 GLU A O 1
ATOM 2386 N N . GLN A 1 296 ? 8.928 -3.065 9.967 1.00 94.81 296 GLN A N 1
ATOM 2387 C CA . GLN A 1 296 ? 9.672 -4.271 10.333 1.00 94.81 296 GLN A CA 1
ATOM 2388 C C . GLN A 1 296 ? 9.555 -5.354 9.258 1.00 94.81 296 GLN A C 1
ATOM 2390 O O . GLN A 1 296 ? 10.526 -6.049 8.970 1.00 94.81 296 GLN A O 1
ATOM 2395 N N . LEU A 1 297 ? 8.379 -5.491 8.641 1.00 96.19 297 LEU A N 1
ATOM 2396 C CA . LEU A 1 297 ? 8.174 -6.409 7.525 1.00 96.19 297 LEU A CA 1
ATOM 2397 C C . LEU A 1 297 ? 9.115 -6.073 6.360 1.00 96.19 297 LEU A C 1
ATOM 2399 O O . LEU A 1 297 ? 9.763 -6.978 5.832 1.00 96.19 297 LEU A O 1
ATOM 2403 N N . ILE A 1 298 ? 9.201 -4.795 5.974 1.00 97.31 298 ILE A N 1
ATOM 2404 C CA . ILE A 1 298 ? 10.069 -4.334 4.882 1.00 97.31 298 ILE A CA 1
ATOM 2405 C C . ILE A 1 298 ? 11.551 -4.458 5.258 1.00 97.31 298 ILE A C 1
ATOM 2407 O O . ILE A 1 298 ? 12.341 -4.900 4.427 1.00 97.31 298 ILE A O 1
ATOM 2411 N N . ILE A 1 299 ? 11.936 -4.152 6.501 1.00 96.94 299 ILE A N 1
ATOM 2412 C CA . ILE A 1 299 ? 13.307 -4.346 7.005 1.00 96.94 299 ILE A CA 1
ATOM 2413 C C . ILE A 1 299 ? 13.721 -5.815 6.893 1.00 96.94 299 ILE A C 1
ATOM 2415 O O . ILE A 1 299 ? 14.801 -6.115 6.380 1.00 96.94 299 ILE A O 1
ATOM 2419 N N . ASP A 1 300 ? 12.864 -6.733 7.341 1.00 96.88 300 ASP A N 1
ATOM 2420 C CA . ASP A 1 300 ? 13.132 -8.170 7.289 1.00 96.88 300 ASP A CA 1
ATOM 2421 C C . ASP A 1 300 ? 13.241 -8.665 5.843 1.00 96.88 300 ASP A C 1
ATOM 2423 O O . ASP A 1 300 ? 14.148 -9.435 5.521 1.00 96.88 300 ASP A O 1
ATOM 2427 N N . ALA A 1 301 ? 12.330 -8.218 4.971 1.00 96.94 301 ALA A N 1
ATOM 2428 C CA . ALA A 1 301 ? 12.349 -8.558 3.553 1.00 96.94 301 ALA A CA 1
ATOM 2429 C C . ALA A 1 301 ? 13.633 -8.046 2.887 1.00 96.94 301 ALA A C 1
ATOM 2431 O O . ALA A 1 301 ? 14.408 -8.833 2.355 1.00 96.94 301 ALA A O 1
ATOM 2432 N N . ASN A 1 302 ? 13.938 -6.753 2.992 1.00 96.44 302 ASN A N 1
ATOM 2433 C CA . ASN A 1 302 ? 15.133 -6.182 2.373 1.00 96.44 302 ASN A CA 1
ATOM 2434 C C . ASN A 1 302 ? 16.413 -6.854 2.894 1.00 96.44 302 ASN A C 1
ATOM 2436 O O . ASN A 1 302 ? 17.288 -7.203 2.103 1.00 96.44 302 ASN A O 1
ATOM 2440 N N . SER A 1 303 ? 16.490 -7.135 4.198 1.00 95.44 303 SER A N 1
ATOM 2441 C CA . SER A 1 303 ? 17.621 -7.855 4.795 1.00 95.44 303 SER A CA 1
ATOM 2442 C C . SER A 1 303 ? 17.773 -9.271 4.226 1.00 95.44 303 SER A C 1
ATOM 2444 O O . SER A 1 303 ? 18.881 -9.687 3.886 1.00 95.44 303 SER A O 1
ATOM 2446 N N . ALA A 1 304 ? 16.669 -10.009 4.068 1.00 96.25 304 ALA A N 1
ATOM 2447 C CA . ALA A 1 304 ? 16.672 -11.337 3.457 1.00 96.25 304 ALA A CA 1
ATOM 2448 C C . ALA A 1 304 ? 16.990 -11.298 1.949 1.00 96.25 304 ALA A C 1
ATOM 2450 O O . ALA A 1 304 ? 17.625 -12.220 1.432 1.00 96.25 304 ALA A O 1
ATOM 2451 N N . PHE A 1 305 ? 16.582 -10.246 1.233 1.00 95.50 305 PHE A N 1
ATOM 2452 C CA . PHE A 1 305 ? 16.916 -10.048 -0.178 1.00 95.50 305 PHE A CA 1
ATOM 2453 C C . PHE A 1 305 ? 18.417 -9.819 -0.373 1.00 95.50 305 PHE A C 1
ATOM 2455 O O . PHE A 1 305 ? 19.026 -10.481 -1.214 1.00 95.50 305 PHE A O 1
ATOM 2462 N N . CYS A 1 306 ? 19.028 -8.959 0.447 1.00 93.00 306 CYS A N 1
ATOM 2463 C CA . CYS A 1 306 ? 20.457 -8.641 0.384 1.00 93.00 306 CYS A CA 1
ATOM 2464 C C . CYS A 1 306 ? 21.368 -9.852 0.650 1.00 93.00 306 CYS A C 1
ATOM 2466 O O . CYS A 1 306 ? 22.512 -9.868 0.212 1.00 93.00 306 CYS A O 1
ATOM 2468 N N . GLN A 1 307 ? 20.870 -10.890 1.329 1.00 92.75 307 GLN A N 1
ATOM 2469 C CA . GLN A 1 307 ? 21.608 -12.143 1.541 1.00 92.75 307 GLN A CA 1
ATOM 2470 C C . GLN A 1 307 ? 21.617 -13.064 0.306 1.00 92.75 307 GLN A C 1
ATOM 2472 O O . GLN A 1 307 ? 22.382 -14.030 0.253 1.00 92.75 307 GLN A O 1
ATOM 2477 N N . ARG A 1 308 ? 20.768 -12.808 -0.698 1.00 90.81 308 ARG A N 1
ATOM 2478 C CA . ARG A 1 308 ? 20.739 -13.570 -1.956 1.00 90.81 308 ARG A CA 1
ATOM 2479 C C . ARG A 1 308 ? 21.851 -13.080 -2.888 1.00 90.81 308 ARG A C 1
ATOM 2481 O O . ARG A 1 308 ? 22.250 -11.926 -2.839 1.00 90.81 308 ARG A O 1
ATOM 2488 N N . LYS A 1 309 ? 22.283 -13.922 -3.838 1.00 85.44 309 LYS A N 1
ATOM 2489 C CA . LYS A 1 309 ? 23.302 -13.541 -4.844 1.00 85.44 309 LYS A CA 1
ATOM 2490 C C . LYS A 1 309 ? 22.940 -12.275 -5.636 1.00 85.44 309 LYS A C 1
ATOM 2492 O O . LYS A 1 309 ? 23.830 -11.502 -5.972 1.00 85.44 309 LYS A O 1
ATOM 2497 N N . ILE A 1 310 ? 21.651 -12.072 -5.926 1.00 86.75 310 ILE A N 1
ATOM 2498 C CA . ILE A 1 310 ? 21.156 -10.873 -6.621 1.00 86.75 310 ILE A CA 1
ATOM 2499 C C . ILE A 1 310 ? 21.338 -9.592 -5.788 1.00 86.75 310 ILE A C 1
ATOM 2501 O O . ILE A 1 310 ? 21.497 -8.521 -6.362 1.00 86.75 310 ILE A O 1
ATOM 2505 N N . GLY A 1 311 ? 21.420 -9.711 -4.458 1.00 81.25 311 GLY A N 1
ATOM 2506 C CA . GLY A 1 311 ? 21.665 -8.604 -3.532 1.00 81.25 311 GLY A CA 1
ATOM 2507 C C . GLY A 1 311 ? 22.990 -7.870 -3.763 1.00 81.25 311 GLY A C 1
ATOM 2508 O O . GLY A 1 311 ? 23.140 -6.736 -3.333 1.00 81.25 311 GLY A O 1
ATOM 2509 N N . ASN A 1 312 ? 23.936 -8.477 -4.490 1.00 85.62 312 ASN A N 1
ATOM 2510 C CA . ASN A 1 312 ? 25.183 -7.817 -4.892 1.00 85.62 312 ASN A CA 1
ATOM 2511 C C . ASN A 1 312 ? 24.999 -6.800 -6.034 1.00 85.62 312 ASN A C 1
ATOM 2513 O O . ASN A 1 312 ? 25.891 -5.991 -6.272 1.00 85.62 312 ASN A O 1
ATOM 2517 N N . TYR A 1 313 ? 23.884 -6.874 -6.766 1.00 87.75 313 TYR A N 1
ATOM 2518 C CA . TYR A 1 313 ? 23.611 -6.059 -7.958 1.00 87.75 313 TYR A CA 1
ATOM 2519 C C . TYR A 1 313 ? 22.354 -5.199 -7.812 1.00 87.75 313 TYR A C 1
ATOM 2521 O O . TYR A 1 313 ? 22.218 -4.192 -8.499 1.00 87.75 313 TYR A O 1
ATOM 2529 N N . GLN A 1 314 ? 21.450 -5.596 -6.919 1.00 93.94 314 GLN A N 1
ATOM 2530 C CA . GLN A 1 314 ? 20.185 -4.933 -6.662 1.00 93.94 314 GLN A CA 1
ATOM 2531 C C . GLN A 1 314 ? 19.953 -4.889 -5.155 1.00 93.94 314 GLN A C 1
ATOM 2533 O O . GLN A 1 314 ? 19.783 -5.930 -4.520 1.00 93.94 314 GLN A O 1
ATOM 2538 N N . THR A 1 315 ? 19.921 -3.687 -4.589 1.00 95.31 315 THR A N 1
ATOM 2539 C CA . THR A 1 315 ? 19.737 -3.495 -3.148 1.00 95.31 315 THR A CA 1
ATOM 2540 C C . THR A 1 315 ? 18.443 -2.733 -2.899 1.00 95.31 315 THR A C 1
ATOM 2542 O O . THR A 1 315 ? 18.413 -1.525 -3.131 1.00 95.31 315 THR A O 1
ATOM 2545 N N . PRO A 1 316 ? 17.362 -3.375 -2.434 1.00 97.44 316 PRO A N 1
ATOM 2546 C CA . PRO A 1 316 ? 16.114 -2.674 -2.181 1.00 97.44 316 PRO A CA 1
ATOM 2547 C C . PRO A 1 316 ? 16.271 -1.672 -1.038 1.00 97.44 316 PRO A C 1
ATOM 2549 O O . PRO A 1 316 ? 17.012 -1.898 -0.078 1.00 97.44 316 PRO A O 1
ATOM 2552 N N . HIS A 1 317 ? 15.532 -0.572 -1.118 1.00 96.56 317 HIS A N 1
ATOM 2553 C CA . HIS A 1 317 ? 15.518 0.454 -0.081 1.00 96.56 317 HIS A CA 1
ATOM 2554 C C . HIS A 1 317 ? 14.099 0.971 0.142 1.00 96.56 317 HIS A C 1
ATOM 2556 O O . HIS A 1 317 ? 13.189 0.713 -0.647 1.00 96.56 317 HIS A O 1
ATOM 2562 N N . PHE A 1 318 ? 13.890 1.688 1.242 1.00 97.25 318 PHE A N 1
ATOM 2563 C CA . PHE A 1 318 ? 12.611 2.324 1.512 1.00 97.25 318 PHE A CA 1
ATOM 2564 C C . PHE A 1 318 ? 12.786 3.640 2.262 1.00 97.25 318 PHE A C 1
ATOM 2566 O O . PHE A 1 318 ? 13.826 3.903 2.863 1.00 97.25 318 PHE A O 1
ATOM 2573 N N . THR A 1 319 ? 11.749 4.465 2.211 1.00 95.75 319 THR A N 1
ATOM 2574 C CA . THR A 1 319 ? 11.630 5.708 2.976 1.00 95.75 319 THR A CA 1
ATOM 2575 C C . THR A 1 319 ? 10.278 5.733 3.670 1.00 95.75 319 THR A C 1
ATOM 2577 O O . THR A 1 319 ? 9.307 5.167 3.159 1.00 95.75 319 THR A O 1
ATOM 2580 N N . VAL A 1 320 ? 10.228 6.386 4.828 1.00 94.00 320 VAL A N 1
ATOM 2581 C CA . VAL A 1 320 ? 9.033 6.494 5.666 1.00 94.00 320 VAL A CA 1
ATOM 2582 C C . VAL A 1 320 ? 8.725 7.968 5.896 1.00 94.00 320 VAL A C 1
ATOM 2584 O O . VAL A 1 320 ? 9.626 8.756 6.185 1.00 94.00 320 VAL A O 1
ATOM 2587 N N . LEU A 1 321 ? 7.454 8.334 5.759 1.00 90.00 321 LEU A N 1
ATOM 2588 C CA . LEU A 1 321 ? 6.918 9.651 6.076 1.00 90.00 321 LEU A CA 1
ATOM 2589 C C . LEU A 1 321 ? 5.769 9.481 7.077 1.00 90.00 321 LEU A C 1
ATOM 2591 O O . LEU A 1 321 ? 4.759 8.839 6.778 1.00 90.00 321 LEU A O 1
ATOM 2595 N N . GLY A 1 322 ? 5.933 10.071 8.262 1.00 82.81 322 GLY A N 1
ATOM 2596 C CA . GLY A 1 322 ? 5.012 9.913 9.390 1.00 82.81 322 GLY A CA 1
ATOM 2597 C C . GLY A 1 322 ? 5.274 8.651 10.222 1.00 82.81 322 GLY A C 1
ATOM 2598 O O . GLY A 1 322 ? 6.282 7.982 10.024 1.00 82.81 322 GLY A O 1
ATOM 2599 N N . ALA A 1 323 ? 4.415 8.376 11.209 1.00 74.88 323 ALA A N 1
ATOM 2600 C CA . ALA A 1 323 ? 4.668 7.352 12.237 1.00 74.88 323 ALA A CA 1
ATOM 2601 C C . ALA A 1 323 ? 3.396 6.635 12.743 1.00 74.88 323 ALA A C 1
ATOM 2603 O O . ALA A 1 323 ? 3.394 6.052 13.828 1.00 74.88 323 ALA A O 1
ATOM 2604 N N . GLY A 1 324 ? 2.283 6.706 12.003 1.00 70.94 324 GLY A N 1
ATOM 2605 C CA . GLY A 1 324 ? 1.049 6.006 12.385 1.00 70.94 324 GLY A CA 1
ATOM 2606 C C . GLY A 1 324 ? 1.223 4.479 12.375 1.00 70.94 324 GLY A C 1
ATOM 2607 O O . GLY A 1 324 ? 1.952 3.954 11.548 1.00 70.94 324 GLY A O 1
ATOM 2608 N N . PRO A 1 325 ? 0.576 3.689 13.241 1.00 74.88 325 PRO A N 1
ATOM 2609 C CA . PRO A 1 325 ? 0.717 2.233 13.193 1.00 74.88 325 PRO A CA 1
ATOM 2610 C C . PRO A 1 325 ? 0.094 1.655 11.909 1.00 74.88 325 PRO A C 1
ATOM 2612 O O . PRO A 1 325 ? -1.065 1.919 11.614 1.00 74.88 325 PRO A O 1
ATOM 2615 N N . MET A 1 326 ? 0.827 0.817 11.167 1.00 83.69 326 MET A N 1
ATOM 2616 C CA . MET A 1 326 ? 0.310 0.130 9.972 1.00 83.69 326 MET A CA 1
ATOM 2617 C C . MET A 1 326 ? 0.699 -1.355 9.990 1.00 83.69 326 MET A C 1
ATOM 2619 O O . MET A 1 326 ? 1.880 -1.705 10.049 1.00 83.69 326 MET A O 1
ATOM 2623 N N . LYS A 1 327 ? -0.304 -2.240 9.926 1.00 87.69 327 LYS A N 1
ATOM 2624 C CA . LYS A 1 327 ? -0.149 -3.698 9.783 1.00 87.69 327 LYS A CA 1
ATOM 2625 C C . LYS A 1 327 ? -1.052 -4.207 8.665 1.00 87.69 327 LYS A C 1
ATOM 2627 O O . LYS A 1 327 ? -2.261 -4.008 8.699 1.00 87.69 327 LYS A O 1
ATOM 2632 N N . LEU A 1 328 ? -0.495 -4.923 7.690 1.00 89.75 328 LEU A N 1
ATOM 2633 C CA . LEU A 1 328 ? -1.283 -5.398 6.546 1.00 89.75 328 LEU A CA 1
ATOM 2634 C C . LEU A 1 328 ? -2.262 -6.523 6.892 1.00 89.75 328 LEU A C 1
ATOM 2636 O O . LEU A 1 328 ? -3.129 -6.818 6.080 1.00 89.75 328 LEU A O 1
ATOM 2640 N N . ARG A 1 329 ? -2.161 -7.147 8.070 1.00 87.25 329 ARG A N 1
ATOM 2641 C CA . ARG A 1 329 ? -3.128 -8.144 8.559 1.00 87.25 329 ARG A CA 1
ATOM 2642 C C . ARG A 1 329 ? -4.273 -7.567 9.378 1.00 87.25 329 ARG A C 1
ATOM 2644 O O . ARG A 1 329 ? -5.150 -8.331 9.768 1.00 87.25 329 ARG A O 1
ATOM 2651 N N . THR A 1 330 ? -4.314 -6.251 9.595 1.00 81.25 330 THR A N 1
ATOM 2652 C CA . THR A 1 330 ? -5.510 -5.608 10.149 1.00 81.25 330 THR A CA 1
ATOM 2653 C C . THR A 1 330 ? -6.721 -6.022 9.293 1.00 81.25 330 THR A C 1
ATOM 2655 O O . THR A 1 330 ? -6.660 -5.842 8.067 1.00 81.25 330 THR A O 1
ATOM 2658 N N . PRO A 1 331 ? -7.766 -6.643 9.878 1.00 73.50 331 PRO A N 1
ATOM 2659 C CA . PRO A 1 331 ? -8.914 -7.125 9.114 1.00 73.50 331 PRO A CA 1
ATOM 2660 C C . PRO A 1 331 ? -9.604 -5.986 8.362 1.00 73.50 331 PRO A C 1
ATOM 2662 O O . PRO A 1 331 ? -9.843 -4.928 8.947 1.00 73.50 331 PRO A O 1
ATOM 2665 N N . ALA A 1 332 ? -9.962 -6.211 7.093 1.00 73.44 332 ALA A N 1
ATOM 2666 C CA . ALA A 1 332 ? -10.892 -5.312 6.412 1.00 73.44 332 ALA A CA 1
ATOM 2667 C C . ALA A 1 332 ? -12.282 -5.488 7.024 1.00 73.44 332 ALA A C 1
ATOM 2669 O O . ALA A 1 332 ? -12.716 -6.612 7.279 1.00 73.44 332 ALA A O 1
ATOM 2670 N N . LYS A 1 333 ? -13.008 -4.392 7.210 1.00 64.56 333 LYS A N 1
ATOM 2671 C CA . LYS A 1 333 ? -14.401 -4.435 7.685 1.00 64.56 333 LYS A CA 1
ATOM 2672 C C . LYS A 1 333 ? -15.391 -3.805 6.701 1.00 64.56 333 LYS A C 1
ATOM 2674 O O . LYS A 1 333 ? -16.590 -4.003 6.858 1.00 64.56 333 LYS A O 1
ATOM 2679 N N . GLU A 1 334 ? -14.902 -3.122 5.664 1.00 69.81 334 GLU A N 1
ATOM 2680 C CA . GLU A 1 334 ? -15.702 -2.542 4.581 1.00 69.81 334 GLU A CA 1
ATOM 2681 C C . GLU A 1 334 ? -15.132 -2.955 3.213 1.00 69.81 334 GLU A C 1
ATOM 2683 O O . GLU A 1 334 ? -13.914 -2.988 3.014 1.00 69.81 334 GLU A O 1
ATOM 2688 N N . LYS A 1 335 ? -16.022 -3.277 2.265 1.00 77.19 335 LYS A N 1
ATOM 2689 C CA . LYS A 1 335 ? -15.690 -3.411 0.841 1.00 77.19 335 LYS A CA 1
ATOM 2690 C C . LYS A 1 335 ? -16.260 -2.200 0.102 1.00 77.19 335 LYS A C 1
ATOM 2692 O O . LYS A 1 335 ? -17.476 -2.049 0.036 1.00 77.19 335 LYS A O 1
ATOM 2697 N N . LEU A 1 336 ? -15.397 -1.379 -0.487 1.00 78.94 336 LEU A N 1
ATOM 2698 C CA . LEU A 1 336 ? -15.764 -0.182 -1.250 1.00 78.94 336 LEU A CA 1
ATOM 2699 C C . LEU A 1 336 ? -16.382 -0.513 -2.610 1.00 78.94 336 LEU A C 1
ATOM 2701 O O . LEU A 1 336 ? -16.961 0.354 -3.264 1.00 78.94 336 LEU A O 1
ATOM 2705 N N . GLY A 1 337 ? -16.207 -1.746 -3.095 1.00 76.12 337 GLY A N 1
ATOM 2706 C CA . GLY A 1 337 ? -16.640 -2.133 -4.433 1.00 76.12 337 GLY A CA 1
ATOM 2707 C C . GLY A 1 337 ? -15.935 -1.320 -5.519 1.00 76.12 337 GLY A C 1
ATOM 2708 O O . GLY A 1 337 ? -16.496 -1.115 -6.598 1.00 76.12 337 GLY A O 1
ATOM 2709 N N . TRP A 1 338 ? -14.719 -0.837 -5.253 1.00 81.38 338 TRP A N 1
ATOM 2710 C CA . TRP A 1 338 ? -14.039 0.122 -6.125 1.00 81.38 338 TRP A CA 1
ATOM 2711 C C . TRP A 1 338 ? -13.686 -0.466 -7.497 1.00 81.38 338 TRP A C 1
ATOM 2713 O O . TRP A 1 338 ? -13.667 0.258 -8.492 1.00 81.38 338 TRP A O 1
ATOM 2723 N N . CYS A 1 339 ? -13.559 -1.795 -7.589 1.00 69.38 339 CYS A N 1
ATOM 2724 C CA . CYS A 1 339 ? -13.504 -2.515 -8.861 1.00 69.38 339 CYS A CA 1
ATOM 2725 C C . CYS A 1 339 ? -14.703 -2.187 -9.767 1.00 69.38 339 CYS A C 1
ATOM 2727 O O . CYS A 1 339 ? -14.531 -1.975 -10.963 1.00 69.38 339 CYS A O 1
ATOM 2729 N N . LYS A 1 340 ? -15.916 -2.081 -9.207 1.00 68.31 340 LYS A N 1
ATOM 2730 C CA . LYS A 1 340 ? -17.122 -1.694 -9.960 1.00 68.31 340 LYS A CA 1
ATOM 2731 C C . LYS A 1 340 ? -17.112 -0.206 -10.310 1.00 68.31 340 LYS A C 1
ATOM 2733 O O . LYS A 1 340 ? -17.493 0.152 -11.420 1.00 68.31 340 LYS A O 1
ATOM 2738 N N . LEU A 1 341 ? -16.638 0.644 -9.395 1.00 66.12 341 LEU A N 1
ATOM 2739 C CA . LEU A 1 341 ? -16.539 2.099 -9.589 1.00 66.12 341 LEU A CA 1
ATOM 2740 C C . LEU A 1 341 ? -15.578 2.504 -10.717 1.00 66.12 341 LEU A C 1
ATOM 2742 O O . LEU A 1 341 ? -15.700 3.620 -11.223 1.00 66.12 341 LEU A O 1
ATOM 2746 N N . LEU A 1 342 ? -14.635 1.636 -11.094 1.00 64.44 342 LEU A N 1
ATOM 2747 C CA . LEU A 1 342 ? -13.742 1.824 -12.243 1.00 64.44 342 LEU A CA 1
ATOM 2748 C C . LEU A 1 342 ? -14.343 1.338 -13.572 1.00 64.44 342 LEU A C 1
ATOM 2750 O O . LEU A 1 342 ? -14.053 1.918 -14.613 1.00 64.44 342 LEU A O 1
ATOM 2754 N N . CYS A 1 343 ? -15.209 0.319 -13.551 1.00 55.00 343 CYS A N 1
ATOM 2755 C CA . CYS A 1 343 ? -15.887 -0.195 -14.750 1.00 55.00 343 CYS A CA 1
ATOM 2756 C C . CYS A 1 343 ? -17.111 0.633 -15.187 1.00 55.00 343 CYS A C 1
ATOM 2758 O O . CYS A 1 343 ? -17.608 0.445 -16.294 1.00 55.00 343 CYS A O 1
ATOM 2760 N N . GLN A 1 344 ? -17.628 1.518 -14.330 1.00 51.72 344 GLN A N 1
ATOM 2761 C CA . GLN A 1 344 ? -18.854 2.293 -14.581 1.00 51.72 344 GLN A CA 1
ATOM 2762 C C . GLN A 1 344 ? -18.673 3.512 -15.501 1.00 51.72 344 GLN A C 1
ATOM 2764 O O . GLN A 1 344 ? -19.639 4.218 -15.776 1.00 51.72 344 GLN A O 1
ATOM 2769 N N . THR A 1 345 ? -17.472 3.749 -16.018 1.00 42.75 345 THR A N 1
ATOM 2770 C CA . THR A 1 345 ? -17.169 4.898 -16.879 1.00 42.75 345 THR A CA 1
ATOM 2771 C C . THR A 1 345 ? -16.570 4.418 -18.196 1.00 42.75 345 THR A C 1
ATOM 2773 O O . THR A 1 345 ? -15.422 3.968 -18.226 1.00 42.75 345 THR A O 1
ATOM 2776 N N . LYS A 1 346 ? -17.391 4.483 -19.254 1.00 34.66 346 LYS A N 1
ATOM 2777 C CA . LYS A 1 346 ? -16.950 4.467 -20.654 1.00 34.66 346 LYS A CA 1
ATOM 2778 C C . LYS A 1 346 ? -16.199 5.749 -20.974 1.00 34.66 346 LYS A C 1
ATOM 2780 O O . LYS A 1 346 ? -16.684 6.810 -20.523 1.00 34.66 346 LYS A O 1
#

Sequence (346 aa):
MHETLKDLQEGDVRKYLEIIQSLDENDRWITVISWFQNTSVTISVDRIRNKQRSSLKSPASVLLEEFIMRDCSCAHLQYILRELDLLETLALLSDPASAKVALLIGNSEYKNLKPSLRTPINDVKLLASSLKSLDFEVILMGNLDAIGMERVINRFFEVLSKHPDAYAIFCFIGHGFQHKTRNYMAATDCETFDDGSLEKEWFKSSICVDLLVKMAHEKKLDHLLIIVDMCLTECNSVLDDDRDYSYCGHHNPKSHILKVYSTSPYQGSHEYLNEPYGFYMKHISEHITKDKPIEQLIIDANSAFCQRKIGNYQTPHFTVLGAGPMKLRTPAKEKLGWCKLLCQTK

pLDDT: mean 88.58, std 10.94, range [34.66, 98.81]

Secondary structure (DSSP, 8-state):
--SBHHHHHHH-HHHHHHHHHHHHGGGHHHHHHHGGGGSS----HHHHHHHHHTSS--HHHHHHHHHHTTT-BHHHHHHHHHHTT-HHHHHHHSPP---EEEEEEE----SSSSSPPSSHHHHHHHHHHHHHTTT-EEEEEES--HHHHHHHHHHHHHHHTT-TTSEEEEEEES-EEEETTEEEEEPTTPPPTT-TT-HHHHHHTEEEHHHHHHHHHHTT-SEEEEEEES--PBP--SS---------S---TT-EEEEEESS-TT------TTSSS-HHHHHHHTTTTSSSBHHHHHHHHHHHHHTSGGGGT---EEEEEE----BTTSPP-----HHHHHHT--

InterPro domains:
  IPR001309 Peptidase C14, p20 domain [PS50208] (98-178)
  IPR011029 Death-like domain superfamily [G3DSA:1.10.533.10] (8-100)
  IPR011029 Death-like domain superfamily [SSF47986] (18-105)
  IPR011600 Peptidase C14, caspase domain [PF00656] (100-318)
  IPR029030 Caspase-like domain superfamily [SSF52129] (88-319)
  IPR052039 Caspase-related proteases and regulators [PTHR22576] (94-316)

Radius of gyration: 24.95 Å; Cα contacts (8 Å, |Δi|>4): 620; chains: 1; bounding box: 53×42×76 Å

Solvent-accessible surface area (backbone atoms only — not comparable to full-atom values): 18611 Å² total; per-residue (Å²): 130,55,67,33,43,53,51,29,49,75,72,37,50,66,52,43,50,51,40,29,52,52,24,48,49,90,51,41,42,57,59,62,42,57,70,32,75,85,48,95,56,95,61,48,71,66,59,39,54,56,56,31,76,79,46,97,56,54,63,27,50,50,47,52,50,57,36,39,77,65,70,35,32,41,66,56,54,45,50,56,28,57,79,68,68,38,58,70,46,37,51,58,76,38,77,78,62,29,32,30,41,29,49,29,38,10,34,26,70,36,77,54,42,78,81,61,54,84,22,24,62,46,28,45,52,50,41,45,54,48,41,43,78,43,55,29,52,68,46,82,45,65,51,40,34,38,68,52,48,51,53,53,51,52,50,52,51,59,58,39,50,80,42,28,68,20,45,38,35,41,35,42,26,34,57,34,32,17,48,95,93,44,48,31,44,46,22,22,68,20,64,51,93,84,49,86,87,49,53,78,50,42,63,68,16,31,46,53,57,52,47,57,54,32,51,37,49,77,40,48,35,32,32,38,40,36,41,37,43,30,25,26,36,70,55,92,55,92,70,79,78,87,71,83,52,78,71,92,68,84,71,55,80,54,14,26,37,35,46,36,32,43,19,34,86,67,24,52,50,70,68,52,96,88,48,74,42,26,59,52,52,55,52,46,47,76,41,68,77,52,92,40,50,49,67,60,43,50,53,53,41,41,55,57,46,48,74,38,83,62,24,81,67,30,41,47,42,70,49,77,46,68,74,34,92,51,48,65,67,61,74,51,68,45,84,83,57,57,74,56,70,60,68,76,62,132

Organism: Lygus hesperus (NCBI:txid30085)